Protein AF-A0A2D6EZU1-F1 (afdb_monomer_lite)

Structure (mmCIF, N/CA/C/O backbone):
data_AF-A0A2D6EZU1-F1
#
_entry.id   AF-A0A2D6EZU1-F1
#
loop_
_atom_site.group_PDB
_atom_site.id
_atom_site.type_symbol
_atom_site.label_atom_id
_atom_site.label_alt_id
_atom_site.label_comp_id
_atom_site.label_asym_id
_atom_site.label_entity_id
_atom_site.label_seq_id
_atom_site.pdbx_PDB_ins_code
_atom_site.Cartn_x
_atom_site.Cartn_y
_atom_site.Cartn_z
_atom_site.occupancy
_atom_site.B_iso_or_equiv
_atom_site.auth_seq_id
_atom_site.auth_comp_id
_atom_site.auth_asym_id
_atom_site.auth_atom_id
_atom_site.pdbx_PDB_model_num
ATOM 1 N N . MET A 1 1 ? -46.713 -3.109 42.148 1.00 44.94 1 MET A N 1
ATOM 2 C CA . MET A 1 1 ? -45.295 -3.502 41.960 1.00 44.94 1 MET A CA 1
ATOM 3 C C . MET A 1 1 ? -44.381 -2.442 42.571 1.00 44.94 1 MET A C 1
ATOM 5 O O . MET A 1 1 ? -44.371 -1.314 42.100 1.00 44.94 1 MET A O 1
ATOM 9 N N . ARG A 1 2 ? -43.663 -2.755 43.661 1.00 44.94 2 ARG A N 1
ATOM 10 C CA . ARG A 1 2 ? -42.691 -1.834 44.282 1.00 44.94 2 ARG A CA 1
ATOM 11 C C . ARG A 1 2 ? -41.378 -1.895 43.499 1.00 44.94 2 ARG A C 1
ATOM 13 O O . ARG A 1 2 ? -40.630 -2.857 43.647 1.00 44.94 2 ARG A O 1
ATOM 20 N N . LEU A 1 3 ? -41.090 -0.872 42.697 1.00 49.19 3 LEU A N 1
ATOM 21 C CA . LEU A 1 3 ? -39.769 -0.672 42.097 1.00 49.19 3 LEU A CA 1
ATOM 22 C C . LEU A 1 3 ? -38.742 -0.494 43.225 1.00 49.19 3 LEU A C 1
ATOM 24 O O . LEU A 1 3 ? -38.678 0.541 43.893 1.00 49.19 3 LEU A O 1
ATOM 28 N N . LYS A 1 4 ? -37.984 -1.560 43.494 1.00 66.50 4 LYS A N 1
ATOM 29 C CA . LYS A 1 4 ? -36.909 -1.600 44.487 1.00 66.50 4 LYS A CA 1
ATOM 30 C C . LYS A 1 4 ? -35.902 -0.520 44.095 1.00 66.50 4 LYS A C 1
ATOM 32 O O . LYS A 1 4 ? -35.287 -0.624 43.040 1.00 66.50 4 LYS A O 1
ATOM 37 N N . LYS A 1 5 ? -35.755 0.529 44.918 1.00 63.94 5 LYS A N 1
ATOM 38 C CA . LYS A 1 5 ? -34.765 1.602 44.725 1.00 63.94 5 LYS A CA 1
ATOM 39 C C . LYS A 1 5 ? -33.372 0.981 44.606 1.00 63.94 5 LYS A C 1
ATOM 41 O O . LYS A 1 5 ? -32.706 0.735 45.612 1.00 63.94 5 LYS A O 1
ATOM 46 N N . MET A 1 6 ? -32.927 0.711 43.382 1.00 58.28 6 MET A N 1
ATOM 47 C CA . MET A 1 6 ? -31.534 0.397 43.119 1.00 58.28 6 MET A CA 1
ATOM 48 C C . MET A 1 6 ? -30.715 1.612 43.544 1.00 58.28 6 MET A C 1
ATOM 50 O O . MET A 1 6 ? -30.967 2.739 43.115 1.00 58.28 6 MET A O 1
ATOM 54 N N . LYS A 1 7 ? -29.770 1.388 44.463 1.00 73.25 7 LYS A N 1
ATOM 55 C CA . LYS A 1 7 ? -28.881 2.429 44.985 1.00 73.25 7 LYS A CA 1
ATOM 56 C C . LYS A 1 7 ? -28.158 3.051 43.787 1.00 73.25 7 LYS A C 1
ATOM 58 O O . LYS A 1 7 ? -27.335 2.373 43.183 1.00 73.25 7 LYS A O 1
ATOM 63 N N . HIS A 1 8 ? -28.457 4.312 43.458 1.00 73.88 8 HIS A N 1
ATOM 64 C CA . HIS A 1 8 ? -27.917 5.039 42.294 1.00 73.88 8 HIS A CA 1
ATOM 65 C C . HIS A 1 8 ? -26.391 4.912 42.127 1.00 73.88 8 HIS A C 1
ATOM 67 O O . HIS A 1 8 ? -25.898 4.902 41.006 1.00 73.88 8 HIS A O 1
ATOM 73 N N . LYS A 1 9 ? -25.655 4.701 43.227 1.00 72.38 9 LYS A N 1
ATOM 74 C CA . LYS A 1 9 ? -24.212 4.417 43.228 1.00 72.38 9 LYS A CA 1
ATOM 75 C C . LYS A 1 9 ? -23.807 3.218 42.352 1.00 72.38 9 LYS A C 1
ATOM 77 O O . LYS A 1 9 ? -22.753 3.263 41.737 1.00 72.38 9 LYS A O 1
ATOM 82 N N . LYS A 1 10 ? -24.635 2.168 42.266 1.00 79.12 10 LYS A N 1
ATOM 83 C CA . LYS A 1 10 ? -24.350 0.985 41.432 1.00 79.12 10 LYS A CA 1
ATOM 84 C C . LYS A 1 10 ? -24.534 1.254 39.935 1.00 79.12 10 LYS A C 1
ATOM 86 O O . LYS A 1 10 ? -23.815 0.678 39.134 1.00 79.12 10 LYS A O 1
ATOM 91 N N . ILE A 1 11 ? -25.478 2.125 39.573 1.00 80.75 11 ILE A N 1
ATOM 92 C CA . ILE A 1 11 ? -25.759 2.470 38.171 1.00 80.75 11 ILE A CA 1
ATOM 93 C C . ILE A 1 11 ? -24.645 3.365 37.621 1.00 80.75 11 ILE A C 1
ATOM 95 O O . ILE A 1 11 ? -24.157 3.117 36.528 1.00 80.75 11 ILE A O 1
ATOM 99 N N . ILE A 1 12 ? -24.190 4.346 38.411 1.00 81.00 12 ILE A N 1
ATOM 100 C CA . ILE A 1 12 ? -23.086 5.235 38.021 1.00 81.00 12 ILE A CA 1
ATOM 101 C C . ILE A 1 12 ? -21.810 4.425 37.764 1.00 81.00 12 ILE A C 1
ATOM 103 O O . ILE A 1 12 ? -21.225 4.568 36.701 1.00 81.00 12 ILE A O 1
ATOM 107 N N . GLY A 1 13 ? -21.436 3.514 38.673 1.00 84.00 13 GLY A N 1
ATOM 108 C CA . GLY A 1 13 ? -20.255 2.665 38.476 1.00 84.00 13 GLY A CA 1
ATOM 109 C C . GLY A 1 13 ? -20.326 1.799 37.213 1.00 84.00 13 GLY A C 1
ATOM 110 O O . GLY A 1 13 ? -19.332 1.678 36.507 1.00 84.00 13 GLY A O 1
ATOM 111 N N . LEU A 1 14 ? -21.505 1.252 36.886 1.00 83.50 14 LEU A N 1
ATOM 112 C CA . LEU A 1 14 ? -21.702 0.460 35.668 1.00 83.50 14 LEU A CA 1
ATOM 113 C C . LEU A 1 14 ? -21.523 1.308 34.397 1.00 83.50 14 LEU A C 1
ATOM 115 O O . LEU A 1 14 ? -20.869 0.868 33.459 1.00 83.50 14 LEU A O 1
ATOM 119 N N . ILE A 1 15 ? -22.063 2.532 34.382 1.00 83.50 15 ILE A N 1
ATOM 120 C CA . ILE A 1 15 ? -21.928 3.462 33.250 1.00 83.50 15 ILE A CA 1
ATOM 121 C C . ILE A 1 15 ? -20.467 3.901 33.082 1.00 83.50 15 ILE A C 1
ATOM 123 O O . ILE A 1 15 ? -19.982 3.967 31.959 1.00 83.50 15 ILE A O 1
ATOM 127 N N . THR A 1 16 ? -19.743 4.156 34.177 1.00 81.19 16 THR A N 1
ATOM 128 C CA . THR A 1 16 ? -18.317 4.517 34.118 1.00 81.19 16 THR A CA 1
ATOM 129 C C . THR A 1 16 ? -17.458 3.367 33.590 1.00 81.19 16 THR A C 1
ATOM 131 O O . THR A 1 16 ? -16.583 3.604 32.766 1.00 81.19 16 THR A O 1
ATOM 134 N N . ILE A 1 17 ? -17.729 2.123 34.005 1.00 81.69 17 ILE A N 1
ATOM 135 C CA . ILE A 1 17 ? -17.037 0.933 33.478 1.00 81.69 17 ILE A CA 1
ATOM 136 C C . ILE A 1 17 ? -17.336 0.747 31.986 1.00 81.69 17 ILE A C 1
ATOM 138 O O . ILE A 1 17 ? -16.417 0.498 31.214 1.00 81.69 17 ILE A O 1
ATOM 142 N N . LEU A 1 18 ? -18.595 0.919 31.568 1.00 80.06 18 LEU A N 1
ATOM 143 C CA . LEU A 1 18 ? -18.991 0.811 30.162 1.00 80.06 18 LEU A CA 1
ATOM 144 C C . LEU A 1 18 ? -18.308 1.880 29.289 1.00 80.06 18 LEU A C 1
ATOM 146 O O . LEU A 1 18 ? -17.807 1.554 28.219 1.00 80.06 18 LEU A O 1
ATOM 150 N N . LEU A 1 19 ? -18.232 3.128 29.768 1.00 76.81 19 LEU A N 1
ATOM 151 C CA . LEU A 1 19 ? -17.545 4.226 29.073 1.00 76.81 19 LEU A CA 1
ATOM 152 C C . LEU A 1 19 ? -16.029 4.011 28.983 1.00 76.81 19 LEU A C 1
ATOM 154 O O . LEU A 1 19 ? -15.431 4.339 27.964 1.00 76.81 19 LEU A O 1
ATOM 158 N N . LEU A 1 20 ? -15.400 3.444 30.016 1.00 73.00 20 LEU A N 1
ATOM 159 C CA . LEU A 1 20 ? -13.974 3.102 29.971 1.00 73.00 20 LEU A CA 1
ATOM 160 C C . LEU A 1 20 ? -13.692 1.966 28.980 1.00 73.00 20 LEU A C 1
ATOM 162 O O . LEU A 1 20 ? -12.653 1.978 28.328 1.00 73.00 20 LEU A O 1
ATOM 166 N N . PHE A 1 21 ? -14.627 1.025 28.818 1.00 70.31 21 PHE A N 1
ATOM 167 C CA . PHE A 1 21 ? -14.479 -0.081 27.872 1.00 70.31 21 PHE A CA 1
ATOM 168 C C . PHE A 1 21 ? -14.524 0.386 26.408 1.00 70.31 21 PHE A C 1
ATOM 170 O O . PHE A 1 21 ? -13.818 -0.167 25.573 1.00 70.31 21 PHE A O 1
ATOM 177 N N . THR A 1 22 ? -15.291 1.436 26.091 1.00 68.88 22 THR A N 1
ATOM 178 C CA . THR A 1 22 ? -15.404 1.942 24.709 1.00 68.88 22 THR A CA 1
ATOM 179 C C . THR A 1 22 ? -14.172 2.703 24.212 1.00 68.88 22 THR A C 1
ATOM 181 O O . THR A 1 22 ? -13.988 2.812 23.007 1.00 68.88 22 THR A O 1
ATOM 184 N N . VAL A 1 23 ? -13.320 3.224 25.105 1.00 65.44 23 VAL A N 1
ATOM 185 C CA . VAL A 1 23 ? -12.135 4.014 24.705 1.00 65.44 23 VAL A CA 1
ATOM 186 C C . VAL A 1 23 ? -10.975 3.119 24.246 1.00 65.44 23 VAL A C 1
ATOM 188 O O . VAL A 1 23 ? -10.149 3.546 23.447 1.00 65.44 23 VAL A O 1
ATOM 191 N N . VAL A 1 24 ? -10.922 1.864 24.702 1.00 63.09 24 VAL A N 1
ATOM 192 C CA . VAL A 1 24 ? -9.808 0.946 24.396 1.00 63.09 24 VAL A CA 1
ATOM 193 C C . VAL A 1 24 ? -9.874 0.406 22.961 1.00 63.09 24 VAL A C 1
ATOM 195 O O . VAL A 1 24 ? -8.848 0.062 22.389 1.00 63.09 24 VAL A O 1
ATOM 198 N N . SER A 1 25 ? -11.051 0.382 22.335 1.00 58.84 25 SER A N 1
ATOM 199 C CA . SER A 1 25 ? -11.241 -0.213 21.002 1.00 58.84 25 SER A CA 1
ATOM 200 C C . SER A 1 25 ? -10.925 0.719 19.822 1.00 58.84 25 SER A C 1
ATOM 202 O O . SER A 1 25 ? -11.162 0.332 18.684 1.00 58.84 25 SER A O 1
ATOM 204 N N . ALA A 1 26 ? -10.426 1.937 20.060 1.00 59.81 26 ALA A N 1
ATOM 205 C CA . ALA A 1 26 ? -10.291 2.965 19.020 1.00 59.81 26 ALA A CA 1
ATOM 206 C C . ALA A 1 26 ? -8.875 3.129 18.427 1.00 59.81 26 ALA A C 1
ATOM 208 O O . ALA A 1 26 ? -8.679 4.031 17.620 1.00 59.81 26 ALA A O 1
ATOM 209 N N . PHE A 1 27 ? -7.890 2.308 18.814 1.00 61.44 27 PHE A N 1
ATOM 210 C CA . PHE A 1 27 ? -6.470 2.633 18.584 1.00 61.44 27 PHE A CA 1
ATOM 211 C C . PHE A 1 27 ? -5.641 1.641 17.758 1.00 61.44 27 PHE A C 1
ATOM 213 O O . PHE A 1 27 ? -4.434 1.832 17.674 1.00 61.44 27 PHE A O 1
ATOM 220 N N . ASP A 1 28 ? -6.239 0.636 17.116 1.00 76.00 28 ASP A N 1
ATOM 221 C CA . ASP A 1 28 ? -5.461 -0.346 16.335 1.00 76.00 28 ASP A CA 1
ATOM 222 C C . ASP A 1 28 ? -5.963 -0.491 14.893 1.00 76.00 28 ASP A C 1
ATOM 224 O O . ASP A 1 28 ? -6.267 -1.581 14.412 1.00 76.00 28 ASP A O 1
ATOM 228 N N . GLN A 1 29 ? -6.124 0.641 14.204 1.00 88.19 29 GLN A N 1
ATOM 229 C CA . GLN A 1 29 ? -6.310 0.627 12.755 1.00 88.19 29 GLN A CA 1
ATOM 230 C C . GLN A 1 29 ? -4.939 0.562 12.078 1.00 88.19 29 GLN A C 1
ATOM 232 O O . GLN A 1 29 ? -4.015 1.290 12.445 1.00 88.19 29 GLN A O 1
ATOM 237 N N . LYS A 1 30 ? -4.815 -0.342 11.106 1.00 90.62 30 LYS A N 1
ATOM 238 C CA . LYS A 1 30 ? -3.616 -0.527 10.287 1.00 90.62 30 LYS A CA 1
ATOM 239 C C . LYS A 1 30 ? -3.850 0.066 8.905 1.00 90.62 30 LYS A C 1
ATOM 241 O O . LYS A 1 30 ? -4.970 0.054 8.395 1.00 90.62 30 LYS A O 1
ATOM 246 N N . VAL A 1 31 ? -2.777 0.540 8.291 1.00 94.81 31 VAL A N 1
ATOM 247 C CA . VAL A 1 31 ? -2.737 0.991 6.898 1.00 94.81 31 VAL A CA 1
ATOM 248 C C . VAL A 1 31 ? -1.497 0.435 6.221 1.00 94.81 31 VAL A C 1
ATOM 250 O O . VAL A 1 31 ? -0.493 0.153 6.879 1.00 94.81 31 VAL A O 1
ATOM 253 N N . PHE A 1 32 ? -1.559 0.304 4.902 1.00 94.19 32 PHE A N 1
ATOM 254 C CA . PHE A 1 32 ? -0.369 0.104 4.093 1.00 94.19 32 PHE A CA 1
ATOM 255 C C . PHE A 1 32 ? 0.253 1.460 3.752 1.00 94.19 32 PHE A C 1
ATOM 257 O O . PHE A 1 32 ? -0.437 2.353 3.265 1.00 94.19 32 PHE A O 1
ATOM 264 N N . GLN A 1 33 ? 1.554 1.602 3.980 1.00 94.94 33 GLN A N 1
ATOM 265 C CA . GLN A 1 33 ? 2.371 2.698 3.471 1.00 94.94 33 GLN A CA 1
ATOM 266 C C . GLN A 1 33 ? 3.194 2.156 2.301 1.00 94.94 33 GLN A C 1
ATOM 268 O O . GLN A 1 33 ? 4.123 1.374 2.502 1.00 94.94 33 GLN A O 1
ATOM 273 N N . LEU A 1 34 ? 2.801 2.531 1.083 1.00 95.38 34 LEU A N 1
ATOM 274 C CA . LEU A 1 34 ? 3.420 2.096 -0.166 1.00 95.38 34 LEU A CA 1
ATOM 275 C C . LEU A 1 34 ? 4.294 3.218 -0.736 1.00 95.38 34 LEU A C 1
ATOM 277 O O . LEU A 1 34 ? 3.788 4.291 -1.072 1.00 95.38 34 LEU A O 1
ATOM 281 N N . SER A 1 35 ? 5.586 2.939 -0.877 1.00 95.31 35 SER A N 1
ATOM 282 C CA . SER A 1 35 ? 6.584 3.840 -1.450 1.00 95.31 35 SER A CA 1
ATOM 283 C C . SER A 1 35 ? 6.881 3.433 -2.888 1.00 95.31 35 SER A C 1
ATOM 285 O O . SER A 1 35 ? 7.360 2.333 -3.150 1.00 95.31 35 SER A O 1
ATOM 287 N N . LEU A 1 36 ? 6.603 4.330 -3.828 1.00 96.81 36 LEU A N 1
ATOM 288 C CA . LEU A 1 36 ? 6.812 4.124 -5.256 1.00 96.81 36 LEU A CA 1
ATOM 289 C C . LEU A 1 36 ? 7.798 5.147 -5.804 1.00 96.81 36 LEU A C 1
ATOM 291 O O . LEU A 1 36 ? 7.801 6.307 -5.387 1.00 96.81 36 LEU A O 1
ATOM 295 N N . VAL A 1 37 ? 8.562 4.751 -6.815 1.00 95.69 37 VAL A N 1
ATOM 296 C CA . VAL A 1 37 ? 9.345 5.677 -7.633 1.00 95.69 37 VAL A CA 1
ATOM 297 C C . VAL A 1 37 ? 8.944 5.505 -9.087 1.00 95.69 37 VAL A C 1
ATOM 299 O O . VAL A 1 37 ? 8.919 4.402 -9.622 1.00 95.69 37 VAL A O 1
ATOM 302 N N . TYR A 1 38 ? 8.613 6.619 -9.730 1.00 94.44 38 TYR A N 1
ATOM 303 C CA . TYR A 1 38 ? 8.482 6.687 -11.176 1.00 94.44 38 TYR A CA 1
ATOM 304 C C . TYR A 1 38 ? 9.794 7.195 -11.764 1.00 94.44 38 TYR A C 1
ATOM 306 O O . TYR A 1 38 ? 10.231 8.281 -11.396 1.00 94.44 38 TYR A O 1
ATOM 314 N N . ASP A 1 39 ? 10.396 6.462 -12.698 1.00 93.06 39 ASP A N 1
ATOM 315 C CA . ASP A 1 39 ? 11.549 6.910 -13.480 1.00 93.06 39 ASP A CA 1
ATOM 316 C C . ASP A 1 39 ? 11.327 6.622 -14.969 1.00 93.06 39 ASP A C 1
ATOM 318 O O . ASP A 1 39 ? 11.355 5.477 -15.419 1.00 93.06 39 ASP A O 1
ATOM 322 N N . LYS A 1 40 ? 11.080 7.683 -15.749 1.00 89.38 40 LYS A N 1
ATOM 323 C CA . LYS A 1 40 ? 10.990 7.642 -17.225 1.00 89.38 40 LYS A CA 1
ATOM 324 C C . LYS A 1 40 ? 10.051 6.555 -17.776 1.00 89.38 40 LYS A C 1
ATOM 326 O O . LYS A 1 40 ? 10.356 5.913 -18.779 1.00 89.38 40 LYS A O 1
ATOM 331 N N . GLY A 1 41 ? 8.898 6.369 -17.140 1.00 89.06 41 GLY A N 1
ATOM 332 C CA . GLY A 1 41 ? 7.874 5.409 -17.573 1.00 89.06 41 GLY A CA 1
ATOM 333 C C . GLY A 1 41 ? 7.912 4.073 -16.834 1.00 89.06 41 GLY A C 1
ATOM 334 O O . GLY A 1 41 ? 7.023 3.254 -17.036 1.00 89.06 41 GLY A O 1
ATOM 335 N N . ILE A 1 42 ? 8.908 3.851 -15.977 1.00 93.44 42 ILE A N 1
ATOM 336 C CA . ILE A 1 42 ? 9.009 2.659 -15.137 1.00 93.44 42 ILE A CA 1
ATOM 337 C C . ILE A 1 42 ? 8.557 3.030 -13.729 1.00 93.44 42 ILE A C 1
ATOM 339 O O . ILE A 1 42 ? 8.990 4.049 -13.196 1.0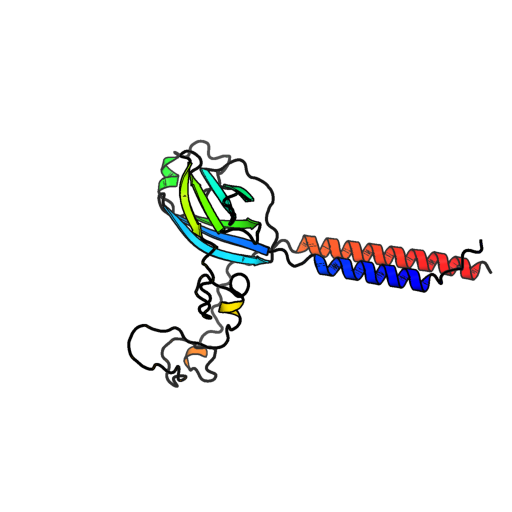0 93.44 42 ILE A O 1
ATOM 343 N N . ILE A 1 43 ? 7.693 2.208 -13.134 1.00 95.81 43 ILE A N 1
ATOM 344 C CA . ILE A 1 43 ? 7.294 2.335 -11.730 1.00 95.81 43 ILE A CA 1
ATOM 345 C C . ILE A 1 43 ? 7.939 1.199 -10.947 1.00 95.81 43 ILE A C 1
ATOM 347 O O . ILE A 1 43 ? 7.728 0.030 -11.272 1.00 95.81 43 ILE A O 1
ATOM 351 N N . THR A 1 44 ? 8.693 1.540 -9.909 1.00 96.19 44 THR A N 1
ATOM 352 C CA . THR A 1 44 ? 9.276 0.588 -8.961 1.00 96.19 44 THR A CA 1
ATOM 353 C C . THR A 1 44 ? 8.592 0.692 -7.604 1.00 96.19 44 THR A C 1
ATOM 355 O O . THR A 1 44 ? 8.162 1.769 -7.184 1.00 96.19 44 THR A O 1
ATOM 358 N N . ASN A 1 45 ? 8.469 -0.453 -6.930 1.00 95.81 45 ASN A N 1
ATOM 359 C CA . ASN A 1 45 ? 8.152 -0.512 -5.509 1.00 95.81 45 ASN A CA 1
ATOM 360 C C . ASN A 1 45 ? 9.455 -0.360 -4.723 1.00 95.81 45 ASN A C 1
ATOM 362 O O . ASN A 1 45 ? 10.334 -1.205 -4.857 1.00 95.81 45 ASN A O 1
ATOM 366 N N . GLU A 1 46 ? 9.559 0.680 -3.904 1.00 93.94 46 GLU A N 1
ATOM 367 C CA . GLU A 1 46 ? 10.695 0.879 -2.997 1.00 93.94 46 GLU A CA 1
ATOM 368 C C . GLU A 1 46 ? 10.423 0.312 -1.600 1.00 93.94 46 GLU A C 1
ATOM 370 O O . GLU A 1 46 ? 11.342 0.141 -0.806 1.00 93.94 46 GLU A O 1
ATOM 375 N N . GLY A 1 47 ? 9.160 0.037 -1.269 1.00 89.38 47 GLY A N 1
ATOM 376 C CA . GLY A 1 47 ? 8.809 -0.543 0.016 1.00 89.38 47 GLY A CA 1
ATOM 377 C C . GLY A 1 47 ? 7.313 -0.541 0.281 1.00 89.38 47 GLY A C 1
ATOM 378 O O . GLY A 1 47 ? 6.584 0.373 -0.106 1.00 89.38 47 GLY A O 1
ATOM 379 N N . LEU A 1 48 ? 6.870 -1.563 1.004 1.00 91.88 48 LEU A N 1
ATOM 380 C CA . LEU A 1 48 ? 5.506 -1.689 1.487 1.00 91.88 48 LEU A CA 1
ATOM 381 C C . LEU A 1 48 ? 5.536 -2.020 2.976 1.00 91.88 48 LEU A C 1
ATOM 383 O O . LEU A 1 48 ? 5.939 -3.109 3.376 1.00 91.88 48 LEU A O 1
ATOM 387 N N . LEU A 1 49 ? 5.082 -1.082 3.798 1.00 89.06 49 LEU A N 1
ATOM 388 C CA . LEU A 1 49 ? 5.037 -1.243 5.246 1.00 89.06 49 LEU A CA 1
ATOM 389 C C . LEU A 1 49 ? 3.591 -1.314 5.723 1.00 89.06 49 LEU A C 1
ATOM 391 O O . LEU A 1 49 ? 2.709 -0.670 5.162 1.00 89.06 49 LEU A O 1
ATOM 395 N N . THR A 1 50 ? 3.347 -2.068 6.793 1.00 90.06 50 THR A N 1
ATOM 396 C CA . THR A 1 50 ? 2.086 -1.976 7.538 1.00 90.06 50 THR A CA 1
ATOM 397 C C . THR A 1 50 ? 2.340 -1.141 8.779 1.00 90.06 50 THR A C 1
ATOM 399 O O . THR A 1 50 ? 3.182 -1.503 9.596 1.00 90.06 50 THR A O 1
ATOM 402 N N . VAL A 1 51 ? 1.634 -0.024 8.926 1.00 90.12 51 VAL A N 1
ATOM 403 C CA . VAL A 1 51 ? 1.826 0.907 10.045 1.00 90.12 51 VAL A CA 1
ATOM 404 C C . VAL A 1 51 ? 0.492 1.225 10.723 1.00 90.12 51 VAL A C 1
ATOM 406 O O . VAL A 1 51 ? -0.558 1.124 10.083 1.00 90.12 51 VAL A O 1
ATOM 409 N N . PRO A 1 52 ? 0.487 1.608 12.013 1.00 90.00 52 PRO A N 1
ATOM 410 C CA . PRO A 1 52 ? -0.710 2.138 12.654 1.00 90.00 52 PRO A CA 1
ATOM 411 C C . PRO A 1 52 ? -1.148 3.440 11.975 1.00 90.00 52 PRO A C 1
ATOM 413 O O . PRO A 1 52 ? 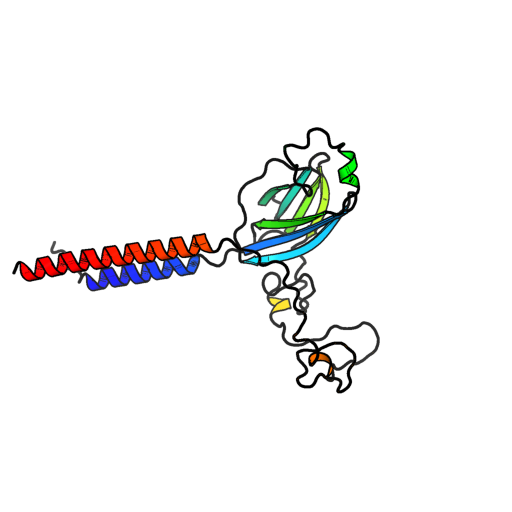-0.342 4.356 11.801 1.00 90.00 52 PRO A O 1
ATOM 416 N N . GLY A 1 53 ? -2.420 3.548 11.604 1.00 90.50 53 GLY A N 1
ATOM 417 C CA . GLY A 1 53 ? -2.936 4.733 10.930 1.00 90.50 53 GLY A CA 1
ATOM 418 C C . GLY A 1 53 ? -4.375 4.589 10.454 1.00 90.50 53 GLY A C 1
ATOM 419 O O . GLY A 1 53 ? -5.014 3.557 10.634 1.00 90.50 53 GLY A O 1
ATOM 420 N N . VAL A 1 54 ? -4.875 5.653 9.829 1.00 90.06 54 VAL A N 1
ATOM 421 C CA . VAL A 1 54 ? -6.200 5.700 9.201 1.00 90.06 54 VAL A CA 1
ATOM 422 C C . VAL A 1 54 ? -6.005 6.132 7.754 1.00 90.06 54 VAL A C 1
ATOM 424 O O . VAL A 1 54 ? -5.382 7.166 7.505 1.00 90.06 54 VAL A O 1
ATOM 427 N N . ALA A 1 55 ? -6.491 5.332 6.807 1.00 90.31 55 ALA A N 1
ATOM 428 C CA . ALA A 1 55 ? -6.427 5.673 5.392 1.00 90.31 55 ALA A CA 1
ATOM 429 C C . ALA A 1 55 ? -7.518 6.692 5.039 1.00 90.31 55 ALA A C 1
ATOM 431 O O . ALA A 1 55 ? -8.548 6.776 5.710 1.00 90.31 55 ALA A O 1
ATOM 432 N N . ASP A 1 56 ? -7.295 7.479 3.985 1.00 84.75 56 ASP A N 1
ATOM 433 C CA . ASP A 1 56 ? -8.373 8.290 3.421 1.00 84.75 56 ASP A CA 1
ATOM 434 C C . ASP A 1 56 ? -9.278 7.380 2.578 1.00 84.75 56 ASP A C 1
ATOM 436 O O . ASP A 1 56 ? -8.859 6.837 1.555 1.00 84.75 56 ASP A O 1
ATOM 440 N N . ASP A 1 57 ? -10.531 7.225 3.004 1.00 77.94 57 ASP A N 1
ATOM 441 C CA . ASP A 1 57 ? -11.541 6.440 2.285 1.00 77.94 57 ASP A CA 1
ATOM 442 C C . ASP A 1 57 ? -12.072 7.168 1.036 1.00 77.94 57 ASP A C 1
ATOM 444 O O . ASP A 1 57 ? -12.946 6.663 0.324 1.00 77.94 57 ASP A O 1
ATOM 448 N N . LYS A 1 58 ? -11.595 8.387 0.752 1.00 81.50 58 LYS A N 1
ATOM 449 C CA . LYS A 1 58 ? -11.995 9.114 -0.451 1.00 81.50 58 LYS A CA 1
ATOM 450 C C . LYS A 1 58 ? -11.449 8.435 -1.696 1.00 81.50 58 LYS A C 1
ATOM 452 O O . LYS A 1 58 ? -10.263 8.506 -2.014 1.00 81.50 58 LYS A O 1
ATOM 457 N N . VAL A 1 59 ? -12.377 7.880 -2.465 1.00 78.81 59 VAL A N 1
ATOM 458 C CA . VAL A 1 59 ? -12.130 7.462 -3.841 1.00 78.81 59 VAL A CA 1
ATOM 459 C C . VAL A 1 59 ? -11.808 8.703 -4.669 1.00 78.81 59 VAL A C 1
ATOM 461 O O . VAL A 1 59 ? -12.648 9.589 -4.859 1.00 78.81 59 VAL A O 1
ATOM 464 N N . ASN A 1 60 ? -10.575 8.779 -5.153 1.00 82.06 60 ASN A N 1
ATOM 465 C CA . ASN A 1 60 ? -10.183 9.750 -6.150 1.00 82.06 60 ASN A CA 1
ATOM 466 C C . ASN A 1 60 ? -10.536 9.192 -7.534 1.00 82.06 60 ASN A C 1
ATOM 468 O O . ASN A 1 60 ? -10.081 8.125 -7.936 1.00 82.06 60 ASN A O 1
ATOM 472 N N . ASN A 1 61 ? -11.356 9.936 -8.273 1.00 79.62 61 ASN A N 1
ATOM 473 C CA . ASN A 1 61 ? -11.816 9.543 -9.605 1.00 79.62 61 ASN A CA 1
ATOM 474 C C . ASN A 1 61 ? -10.890 10.031 -10.730 1.00 79.62 61 ASN A C 1
ATOM 476 O O . ASN A 1 61 ? -11.183 9.796 -11.904 1.00 79.62 61 ASN A O 1
ATOM 480 N N . PHE A 1 62 ? -9.789 10.705 -10.391 1.00 85.38 62 PHE A N 1
ATOM 481 C CA . PHE A 1 62 ? -8.852 11.286 -11.346 1.00 85.38 62 PHE A CA 1
ATOM 482 C C . PHE A 1 62 ? -7.426 10.789 -11.096 1.00 85.38 62 PHE A C 1
ATOM 484 O O . PHE A 1 62 ? -6.956 10.763 -9.962 1.00 85.38 62 PHE A O 1
ATOM 491 N N . GLY A 1 63 ? -6.731 10.432 -12.170 1.00 89.56 63 GLY A N 1
ATOM 492 C CA . GLY A 1 63 ? -5.339 9.997 -12.142 1.00 89.56 63 GLY A CA 1
ATOM 493 C C . GLY A 1 63 ? -4.974 9.278 -13.436 1.00 89.56 63 GLY A C 1
ATOM 494 O O . GLY A 1 63 ? -5.852 8.776 -14.138 1.00 89.56 63 GLY A O 1
ATOM 495 N N . MET A 1 64 ? -3.691 9.266 -13.773 1.00 93.75 64 MET A N 1
ATOM 496 C CA . MET A 1 64 ? -3.118 8.492 -14.875 1.00 93.75 64 MET A CA 1
ATOM 497 C C . MET A 1 64 ? -2.890 7.034 -14.478 1.00 93.75 64 MET A C 1
ATOM 499 O O . MET A 1 64 ? -2.772 6.182 -15.357 1.00 93.75 64 MET A O 1
ATOM 503 N N . TYR A 1 65 ? -2.864 6.748 -13.175 1.00 95.94 65 TYR A N 1
ATOM 504 C CA . TYR A 1 65 ? -2.689 5.410 -12.635 1.00 95.94 65 TYR A CA 1
ATOM 505 C C . TYR A 1 65 ? -3.849 5.024 -11.731 1.00 95.94 65 TYR A C 1
ATOM 507 O O . TYR A 1 65 ? -4.459 5.870 -11.070 1.00 95.94 65 TYR A O 1
ATOM 515 N N . ARG A 1 66 ? -4.122 3.724 -11.690 1.00 97.31 66 ARG A N 1
ATOM 516 C CA . ARG A 1 66 ? -5.113 3.102 -10.819 1.00 97.31 66 ARG A CA 1
ATOM 517 C C . ARG A 1 66 ? -4.440 2.026 -9.987 1.00 97.31 66 ARG A C 1
ATOM 519 O O . ARG A 1 66 ? -3.720 1.197 -10.534 1.00 97.31 66 ARG A O 1
ATOM 526 N N . ILE A 1 67 ? -4.673 2.051 -8.682 1.00 97.62 67 ILE A N 1
ATOM 527 C CA . ILE A 1 67 ? -4.254 1.003 -7.756 1.00 97.62 67 ILE A CA 1
ATOM 528 C C . ILE A 1 67 ? -5.452 0.112 -7.441 1.00 97.62 67 ILE A C 1
ATOM 530 O O . ILE A 1 67 ? -6.538 0.617 -7.163 1.00 97.62 67 ILE A O 1
ATOM 534 N N . GLU A 1 68 ? -5.251 -1.200 -7.486 1.00 97.75 68 GLU A N 1
ATOM 535 C CA . GLU A 1 68 ? -6.252 -2.209 -7.150 1.00 97.75 68 GLU A CA 1
ATOM 536 C C . GLU A 1 68 ? -5.694 -3.181 -6.120 1.00 97.75 68 GLU A C 1
ATOM 538 O O . GLU A 1 68 ? -4.560 -3.651 -6.229 1.00 97.75 68 GLU A O 1
ATOM 543 N N . PHE A 1 69 ? -6.515 -3.510 -5.129 1.00 96.62 69 PHE A N 1
ATOM 544 C CA . PHE A 1 69 ? -6.206 -4.538 -4.146 1.00 96.62 69 PHE A CA 1
ATOM 545 C C . PHE A 1 69 ? -6.951 -5.807 -4.513 1.00 96.62 69 PHE A C 1
ATOM 547 O O . PHE A 1 69 ? -8.183 -5.840 -4.474 1.00 96.62 69 PHE A O 1
ATOM 554 N N . ILE A 1 70 ? -6.199 -6.843 -4.863 1.00 97.06 70 ILE A N 1
ATOM 555 C CA . ILE A 1 70 ? -6.738 -8.135 -5.268 1.00 97.06 70 ILE A CA 1
ATOM 556 C C . ILE A 1 70 ? -6.708 -9.059 -4.060 1.00 97.06 70 ILE A C 1
ATOM 558 O O . ILE A 1 70 ? -5.633 -9.331 -3.524 1.00 97.06 70 ILE A O 1
ATOM 562 N N . SER A 1 71 ? -7.863 -9.549 -3.621 1.00 94.19 71 SER A N 1
ATOM 563 C CA . SER A 1 71 ? -7.940 -10.528 -2.537 1.00 94.19 71 SER A CA 1
ATOM 564 C C . SER A 1 71 ? -7.518 -11.928 -2.972 1.00 94.19 71 SER A C 1
ATOM 566 O O . SER A 1 71 ? -7.373 -12.229 -4.155 1.00 94.19 71 SER A O 1
ATOM 568 N N . ILE A 1 72 ? -7.335 -12.813 -1.992 1.00 88.94 72 ILE A N 1
ATOM 569 C CA . ILE A 1 72 ? -6.970 -14.226 -2.190 1.00 88.94 72 ILE A CA 1
ATOM 570 C C . ILE A 1 72 ? -7.974 -14.968 -3.089 1.00 88.94 72 ILE A C 1
ATOM 572 O O . ILE A 1 72 ? -7.588 -15.868 -3.831 1.00 88.94 72 ILE A O 1
ATOM 576 N N . ASP A 1 73 ? -9.251 -14.577 -3.071 1.00 91.50 73 ASP A N 1
ATOM 577 C CA . ASP A 1 73 ? -10.293 -15.129 -3.950 1.00 91.50 73 ASP A CA 1
ATOM 578 C C . ASP A 1 73 ? -10.337 -14.489 -5.354 1.00 91.50 73 ASP A C 1
ATOM 580 O O . ASP A 1 73 ? -11.175 -14.858 -6.178 1.00 91.50 73 ASP A O 1
ATOM 584 N N . GLY A 1 74 ? -9.439 -13.541 -5.638 1.00 94.38 74 GLY A N 1
ATOM 585 C CA . GLY A 1 74 ? -9.353 -12.818 -6.904 1.00 94.38 74 GLY A CA 1
ATOM 586 C C . GLY A 1 74 ? -10.326 -11.644 -7.042 1.00 94.38 74 GLY A C 1
ATOM 587 O O . GLY A 1 74 ? -10.401 -11.063 -8.125 1.00 94.38 74 GLY A O 1
ATOM 588 N N . THR A 1 75 ? -11.082 -11.285 -5.999 1.00 96.69 75 THR A N 1
ATOM 589 C CA . THR A 1 75 ? -11.976 -10.116 -6.040 1.00 96.69 75 THR A CA 1
ATOM 590 C C . THR A 1 75 ? -11.221 -8.805 -5.789 1.00 96.69 75 THR A C 1
ATOM 592 O O . THR A 1 75 ? -10.172 -8.774 -5.151 1.00 96.69 75 THR A O 1
ATOM 595 N N . VAL A 1 76 ? -11.729 -7.692 -6.328 1.00 97.12 76 VAL A N 1
ATOM 596 C CA . VAL A 1 76 ? -11.158 -6.359 -6.074 1.00 97.12 76 VAL A CA 1
ATOM 597 C C . VAL A 1 76 ? -11.769 -5.809 -4.786 1.00 97.12 76 VAL A C 1
ATOM 599 O O . VAL A 1 76 ? -12.981 -5.601 -4.712 1.00 97.12 76 VAL A O 1
ATOM 602 N N . ARG A 1 77 ? -10.942 -5.586 -3.760 1.00 95.44 77 ARG A N 1
ATOM 603 C CA . ARG A 1 77 ? -11.366 -5.058 -2.447 1.00 95.44 77 ARG A CA 1
ATOM 604 C C . ARG A 1 77 ? -11.338 -3.542 -2.368 1.00 95.44 77 ARG A C 1
ATOM 606 O O . ARG A 1 77 ? -12.150 -2.945 -1.666 1.00 95.44 77 ARG A O 1
ATOM 613 N N . TYR A 1 78 ? -10.397 -2.942 -3.078 1.00 95.75 78 TYR A N 1
ATOM 614 C CA . TYR A 1 78 ? -10.163 -1.511 -3.080 1.00 95.75 78 TYR A CA 1
ATOM 615 C C . TYR A 1 78 ? -9.655 -1.079 -4.445 1.00 95.75 78 TYR A C 1
ATOM 617 O O . TYR A 1 78 ? -8.884 -1.798 -5.082 1.00 95.75 78 TYR A O 1
ATOM 625 N N . GLU A 1 79 ? -10.088 0.104 -4.861 1.00 96.25 79 GLU A N 1
ATOM 626 C CA . GLU A 1 79 ? -9.670 0.755 -6.091 1.00 96.25 79 GLU A CA 1
ATOM 627 C C . GLU A 1 79 ? -9.519 2.254 -5.824 1.00 96.25 79 GLU A C 1
ATOM 629 O O . GLU A 1 79 ? -10.399 2.877 -5.222 1.00 96.25 79 GLU A O 1
ATOM 634 N N . ASN A 1 80 ? -8.412 2.843 -6.274 1.00 96.00 80 ASN A N 1
ATOM 635 C CA . ASN A 1 80 ? -8.225 4.290 -6.229 1.00 96.00 80 ASN A CA 1
ATOM 636 C C . ASN A 1 80 ? -7.359 4.783 -7.391 1.00 96.00 80 ASN A C 1
ATOM 638 O O . ASN A 1 80 ? -6.557 4.026 -7.936 1.00 96.00 80 ASN A O 1
ATOM 642 N N . LYS A 1 81 ? -7.496 6.056 -7.771 1.00 95.81 81 LYS A N 1
ATOM 643 C CA . LYS A 1 81 ? -6.677 6.676 -8.822 1.00 95.81 81 LYS A CA 1
ATOM 644 C C . LYS A 1 81 ? -5.704 7.693 -8.247 1.00 95.81 81 LYS A C 1
ATOM 646 O O . LYS A 1 81 ? -6.013 8.413 -7.296 1.00 95.81 81 LYS A O 1
ATOM 651 N N . PHE A 1 82 ? -4.518 7.762 -8.838 1.00 94.38 82 PHE A N 1
ATOM 652 C CA . PHE A 1 82 ? -3.455 8.656 -8.394 1.00 94.38 82 PHE A CA 1
ATOM 653 C C . PHE A 1 82 ? -2.577 9.136 -9.558 1.00 94.38 82 PHE A C 1
ATOM 655 O O . PHE A 1 82 ? -2.634 8.616 -10.674 1.00 94.38 82 PHE A O 1
ATOM 662 N N . ASP A 1 83 ? -1.766 10.153 -9.272 1.00 92.44 83 ASP A N 1
ATOM 663 C CA . ASP A 1 83 ? -0.765 10.730 -10.167 1.00 92.44 83 ASP A CA 1
ATOM 664 C C . ASP A 1 83 ? 0.545 10.923 -9.387 1.00 92.44 83 ASP A C 1
ATOM 666 O O . ASP A 1 83 ? 0.520 11.388 -8.247 1.00 92.44 83 ASP A O 1
ATOM 670 N N . PHE A 1 84 ? 1.692 10.627 -10.006 1.00 88.94 84 PHE A N 1
ATOM 671 C CA . PHE A 1 84 ? 3.013 10.959 -9.440 1.00 88.94 84 PHE A CA 1
ATOM 672 C C . PHE A 1 84 ? 3.267 12.470 -9.420 1.00 88.94 84 PHE A C 1
ATOM 674 O O . PHE A 1 84 ? 3.928 13.000 -8.529 1.00 88.94 84 PHE A O 1
ATOM 681 N N . PHE A 1 85 ? 2.718 13.179 -10.403 1.00 84.12 85 PHE A N 1
ATOM 682 C CA . PHE A 1 85 ? 2.907 14.611 -10.566 1.00 84.12 85 PHE A CA 1
ATOM 683 C C . PHE A 1 85 ? 1.630 15.326 -10.141 1.00 84.12 85 PHE A C 1
ATOM 685 O O . PHE A 1 85 ? 0.577 15.167 -10.760 1.00 84.12 85 PHE A O 1
ATOM 692 N N . LYS A 1 86 ? 1.707 16.138 -9.081 1.00 72.94 86 LYS A N 1
ATOM 693 C CA . LYS A 1 86 ? 0.595 17.024 -8.725 1.00 72.94 86 LYS A CA 1
ATOM 694 C C . LYS A 1 86 ? 0.346 17.969 -9.894 1.00 72.94 86 LYS A C 1
ATOM 696 O O . LYS A 1 86 ? 1.180 18.824 -10.180 1.00 72.94 86 LYS A O 1
ATOM 701 N N . ARG A 1 87 ? -0.819 17.849 -10.534 1.00 63.03 87 ARG A N 1
ATOM 702 C CA . ARG A 1 87 ? -1.276 18.837 -11.514 1.00 63.03 87 ARG A CA 1
ATOM 703 C C . ARG A 1 87 ? -1.401 20.173 -10.794 1.00 63.03 87 ARG A C 1
ATOM 705 O O . ARG A 1 87 ? -2.279 20.335 -9.947 1.00 63.03 87 ARG A O 1
ATOM 712 N N . VAL A 1 88 ? -0.508 21.113 -11.086 1.00 56.97 88 VAL A N 1
ATOM 713 C CA . VAL A 1 88 ? -0.646 22.483 -10.594 1.00 56.97 88 VAL A CA 1
ATOM 714 C C . VAL A 1 88 ? -1.786 23.110 -11.401 1.00 56.97 88 VAL A C 1
ATOM 716 O O . VAL A 1 88 ? -1.646 23.255 -12.613 1.00 56.97 88 VAL A O 1
ATOM 719 N N . PRO A 1 89 ? -2.926 23.472 -10.784 1.00 56.03 89 PRO A N 1
ATOM 720 C CA . PRO A 1 89 ? -4.149 23.818 -11.516 1.00 56.03 89 PRO A CA 1
ATOM 721 C C . PRO A 1 89 ? -4.086 25.128 -12.327 1.00 56.03 89 PRO A C 1
ATOM 723 O O . PRO A 1 89 ? -5.103 25.540 -12.872 1.00 56.03 89 PRO A O 1
ATOM 726 N N . PHE A 1 90 ? -2.927 25.791 -12.422 1.00 53.91 90 PHE A N 1
ATOM 727 C CA . PHE A 1 90 ? -2.788 27.125 -13.020 1.00 53.91 90 PHE A CA 1
ATOM 728 C C . PHE A 1 90 ? -1.593 27.304 -13.973 1.00 53.91 90 PHE A C 1
ATOM 730 O O . PHE A 1 90 ? -1.323 28.429 -14.386 1.00 53.91 90 PHE A O 1
ATOM 737 N N . ALA A 1 91 ? -0.879 26.242 -14.357 1.00 52.25 91 ALA A N 1
ATOM 738 C CA . ALA A 1 91 ? 0.138 26.350 -15.406 1.00 52.25 91 ALA A CA 1
ATOM 739 C C . ALA A 1 91 ? -0.516 26.090 -16.772 1.00 52.25 91 ALA A C 1
ATOM 741 O O . ALA A 1 91 ? -0.600 24.960 -17.236 1.00 52.25 91 ALA A O 1
ATOM 742 N N . GLU A 1 92 ? -1.039 27.147 -17.393 1.00 58.16 92 GLU A N 1
ATOM 743 C CA . GLU A 1 92 ? -1.862 27.069 -18.609 1.00 58.16 92 GLU A CA 1
ATOM 744 C C . GLU A 1 92 ? -1.105 26.566 -19.861 1.00 58.16 92 GLU A C 1
ATOM 746 O O . GLU A 1 92 ? -1.741 26.291 -20.868 1.00 58.16 92 GLU A O 1
ATOM 751 N N . TYR A 1 93 ? 0.222 26.383 -19.830 1.00 53.41 93 TYR A N 1
ATOM 752 C CA . TYR A 1 93 ? 1.003 25.963 -21.005 1.00 53.41 93 TYR A CA 1
ATOM 753 C C . TYR A 1 93 ? 2.314 25.239 -20.645 1.00 53.41 93 TYR A C 1
ATOM 755 O O . TYR A 1 93 ? 3.391 25.674 -21.047 1.00 53.41 93 TYR A O 1
ATOM 763 N N . GLU A 1 94 ? 2.263 24.129 -19.906 1.00 54.66 94 GLU A N 1
ATOM 764 C CA . GLU A 1 94 ? 3.412 23.211 -19.859 1.00 54.66 94 GLU A CA 1
ATOM 765 C C . GLU A 1 94 ? 3.165 22.011 -20.774 1.00 54.66 94 GLU A C 1
ATOM 767 O O . GLU A 1 94 ? 2.264 21.206 -20.554 1.00 54.66 94 GLU A O 1
ATOM 772 N N . ASP A 1 95 ? 3.967 21.935 -21.840 1.00 60.09 95 ASP A N 1
ATOM 773 C CA . ASP A 1 95 ? 3.996 20.843 -22.814 1.00 60.09 95 ASP A CA 1
ATOM 774 C C . ASP A 1 95 ? 4.143 19.505 -22.062 1.00 60.09 95 ASP A C 1
ATOM 776 O O . ASP A 1 95 ? 5.110 19.312 -21.313 1.00 60.09 95 ASP A O 1
ATOM 780 N N . GLU A 1 96 ? 3.188 18.584 -22.257 1.00 56.81 96 GLU A N 1
ATOM 781 C CA . GLU A 1 96 ? 3.082 17.281 -21.568 1.00 56.81 96 GLU A CA 1
ATOM 782 C C . GLU A 1 96 ? 4.387 16.460 -21.640 1.00 56.81 96 GLU A C 1
ATOM 784 O O . GLU A 1 96 ? 4.645 15.586 -20.814 1.00 56.81 96 GLU A O 1
ATOM 789 N N . ARG A 1 97 ? 5.266 16.781 -22.597 1.00 55.75 97 ARG A N 1
ATOM 790 C CA . ARG A 1 97 ? 6.576 16.150 -22.798 1.00 55.75 97 ARG A CA 1
ATOM 791 C C . ARG A 1 97 ? 7.590 16.427 -21.685 1.00 55.75 97 ARG A C 1
ATOM 793 O O . ARG A 1 97 ? 8.543 15.663 -21.554 1.00 55.75 97 ARG A O 1
ATOM 800 N N . THR A 1 98 ? 7.411 17.478 -20.885 1.00 55.78 98 THR A N 1
ATOM 801 C CA . THR A 1 98 ? 8.383 17.860 -19.838 1.00 55.78 98 THR A CA 1
ATOM 802 C C . THR A 1 98 ? 8.346 16.905 -18.635 1.00 55.78 98 THR A C 1
ATOM 804 O O . THR A 1 98 ? 9.361 16.695 -17.973 1.00 55.78 98 THR A O 1
ATOM 807 N N . TYR A 1 99 ? 7.211 16.238 -18.404 1.00 56.66 99 TYR A N 1
ATOM 808 C CA . TYR A 1 99 ? 7.034 15.270 -17.314 1.00 56.66 99 TYR A CA 1
ATOM 809 C C . TYR A 1 99 ? 7.704 13.913 -17.588 1.00 56.66 99 TYR A C 1
ATOM 811 O O . TYR A 1 99 ? 7.987 13.157 -16.661 1.00 56.66 99 TYR A O 1
ATOM 819 N N . ALA A 1 100 ? 8.030 13.606 -18.849 1.00 56.22 100 ALA A N 1
ATOM 820 C CA . ALA A 1 100 ? 8.602 12.317 -19.245 1.00 56.22 100 ALA A CA 1
ATOM 821 C C . ALA A 1 100 ? 10.056 12.090 -18.774 1.00 56.22 100 ALA A C 1
ATOM 823 O O . ALA A 1 100 ? 10.585 10.994 -18.952 1.00 56.22 100 ALA A O 1
ATOM 824 N N . GLN A 1 101 ? 10.721 13.096 -18.193 1.00 58.31 101 GLN A N 1
ATOM 825 C CA . GLN A 1 101 ? 12.147 13.023 -17.837 1.00 58.31 101 GLN A CA 1
ATOM 826 C C . GLN A 1 101 ? 12.449 13.085 -16.339 1.00 58.31 101 GLN A C 1
ATOM 828 O O . GLN A 1 101 ? 13.622 13.059 -15.969 1.00 58.31 101 GLN A O 1
ATOM 833 N N . GLN A 1 102 ? 11.436 13.176 -15.479 1.00 77.50 102 GLN A N 1
ATOM 834 C CA . GLN A 1 102 ? 11.660 13.381 -14.052 1.00 77.50 102 GLN A CA 1
ATOM 835 C C . GLN A 1 102 ? 11.404 12.105 -13.258 1.00 77.50 102 GLN A C 1
ATOM 837 O O . GLN A 1 102 ? 10.356 11.474 -13.393 1.00 77.50 102 GLN A O 1
ATOM 842 N N . THR A 1 103 ? 12.379 11.757 -12.421 1.00 88.62 103 THR A N 1
ATOM 843 C CA . THR A 1 103 ? 12.206 10.772 -11.361 1.00 88.62 103 THR A CA 1
ATOM 844 C C . THR A 1 103 ? 11.325 11.384 -10.274 1.00 88.62 103 THR A C 1
ATOM 846 O O . THR A 1 103 ? 11.611 12.488 -9.804 1.00 88.62 103 THR A O 1
ATOM 849 N N . ALA A 1 104 ? 10.253 10.700 -9.884 1.00 91.62 104 ALA A N 1
ATOM 850 C CA . ALA A 1 104 ? 9.289 11.201 -8.911 1.00 91.62 104 ALA A CA 1
ATOM 851 C C . ALA A 1 104 ? 8.996 10.137 -7.842 1.00 91.62 104 ALA A C 1
ATOM 853 O O . ALA A 1 104 ? 8.414 9.101 -8.174 1.00 91.62 104 ALA A O 1
ATOM 854 N N . PRO A 1 105 ? 9.372 10.373 -6.572 1.00 94.12 105 PRO A N 1
ATOM 855 C CA . PRO A 1 105 ? 8.932 9.532 -5.471 1.00 94.12 105 PRO A CA 1
ATOM 856 C C . PRO A 1 105 ? 7.477 9.851 -5.108 1.00 94.12 105 PRO A C 1
ATOM 858 O O . PRO A 1 105 ? 7.052 11.010 -5.129 1.00 94.12 105 PRO A O 1
ATOM 861 N N . LEU A 1 106 ? 6.721 8.824 -4.739 1.00 94.75 106 LEU A N 1
ATOM 862 C CA . LEU A 1 106 ? 5.345 8.926 -4.279 1.00 94.75 106 LEU A CA 1
ATOM 863 C C . LEU A 1 106 ? 5.136 7.991 -3.092 1.00 94.75 106 LEU A C 1
ATOM 865 O O . LEU A 1 106 ? 5.451 6.810 -3.165 1.00 94.75 106 LEU A O 1
ATOM 869 N N . GLU A 1 107 ? 4.550 8.518 -2.024 1.00 95.00 107 GLU A N 1
ATOM 870 C CA . GLU A 1 107 ? 4.128 7.730 -0.871 1.00 95.00 107 GLU A CA 1
ATOM 871 C C . GLU A 1 107 ? 2.599 7.710 -0.809 1.00 95.00 107 GLU A C 1
ATOM 873 O O . GLU A 1 107 ? 1.951 8.762 -0.849 1.00 95.00 107 GLU A O 1
ATOM 878 N N . LEU A 1 108 ? 2.025 6.511 -0.733 1.00 94.94 108 LEU A N 1
ATOM 879 C CA . LEU A 1 108 ? 0.588 6.278 -0.647 1.00 94.94 108 LEU A CA 1
ATOM 880 C C . LEU A 1 108 ? 0.244 5.632 0.695 1.00 94.94 108 LEU A C 1
ATOM 882 O O . LEU A 1 108 ? 0.818 4.609 1.060 1.00 94.94 108 LEU A O 1
ATOM 886 N N . ILE A 1 109 ? -0.741 6.201 1.392 1.00 95.31 109 ILE A N 1
ATOM 887 C CA . ILE A 1 109 ? -1.348 5.599 2.584 1.00 95.31 109 ILE A CA 1
ATOM 888 C C . ILE A 1 109 ? -2.667 4.958 2.167 1.00 95.31 109 ILE A C 1
ATOM 890 O O . ILE A 1 109 ? -3.602 5.650 1.761 1.00 95.31 109 ILE A O 1
ATOM 894 N N . LEU A 1 110 ? -2.724 3.635 2.239 1.00 95.44 110 LEU A N 1
ATOM 895 C CA . LEU A 1 110 ? -3.787 2.812 1.674 1.00 95.44 110 LEU A CA 1
ATOM 896 C C . LEU A 1 110 ? -4.478 2.003 2.783 1.00 95.44 110 LEU A C 1
ATOM 898 O O . LEU A 1 110 ? -3.832 1.638 3.770 1.00 95.44 110 LEU A O 1
ATOM 902 N N . PRO A 1 111 ? -5.781 1.707 2.652 1.00 94.75 111 PRO A N 1
ATOM 903 C CA . PRO A 1 111 ? -6.499 0.906 3.642 1.00 94.75 111 PRO A CA 1
ATOM 904 C C . PRO A 1 111 ? -5.890 -0.490 3.771 1.00 94.75 111 PRO A C 1
ATOM 906 O O . PRO A 1 111 ? -5.482 -1.080 2.780 1.00 94.75 111 PRO A O 1
ATOM 909 N N . TYR A 1 112 ? -5.838 -1.035 4.982 1.00 93.62 112 TYR A N 1
ATOM 910 C CA . TYR A 1 112 ? -5.380 -2.404 5.210 1.00 93.62 112 TYR A CA 1
ATOM 911 C C . TYR A 1 112 ? -6.547 -3.392 5.116 1.00 93.62 112 TYR A C 1
ATOM 913 O O . TYR A 1 112 ? -7.594 -3.175 5.728 1.00 93.62 112 TYR A O 1
ATOM 921 N N . TYR A 1 113 ? -6.344 -4.508 4.415 1.00 92.69 113 TYR A N 1
ATOM 922 C CA . TYR A 1 113 ? -7.248 -5.657 4.459 1.00 92.69 113 TYR A CA 1
ATOM 923 C C . TYR A 1 113 ? -6.425 -6.933 4.652 1.00 92.69 113 TYR A C 1
ATOM 925 O O . TYR A 1 113 ? -5.383 -7.111 4.022 1.00 92.69 113 TYR A O 1
ATOM 933 N N . GLU A 1 114 ? -6.893 -7.817 5.532 1.00 89.25 114 GLU A N 1
ATOM 934 C CA . GLU A 1 114 ? -6.188 -9.059 5.884 1.00 89.25 114 GLU A CA 1
ATOM 935 C C . GLU A 1 114 ? -6.169 -10.082 4.740 1.00 89.25 114 GLU A C 1
ATOM 937 O O . GLU A 1 114 ? -5.302 -10.949 4.697 1.00 89.25 114 GLU A O 1
ATOM 942 N N . ASP A 1 115 ? -7.123 -9.999 3.813 1.00 90.62 115 ASP A N 1
ATOM 943 C CA . ASP A 1 115 ? -7.345 -10.988 2.761 1.00 90.62 115 ASP A CA 1
ATOM 944 C C . ASP A 1 115 ? -6.779 -10.580 1.392 1.00 90.62 115 ASP A C 1
ATOM 946 O O . ASP A 1 115 ? -7.168 -11.168 0.381 1.00 90.62 115 ASP A O 1
ATOM 950 N N . ILE A 1 116 ? -5.873 -9.596 1.331 1.00 93.62 116 ILE A N 1
ATOM 951 C CA . ILE A 1 116 ? -5.229 -9.162 0.079 1.00 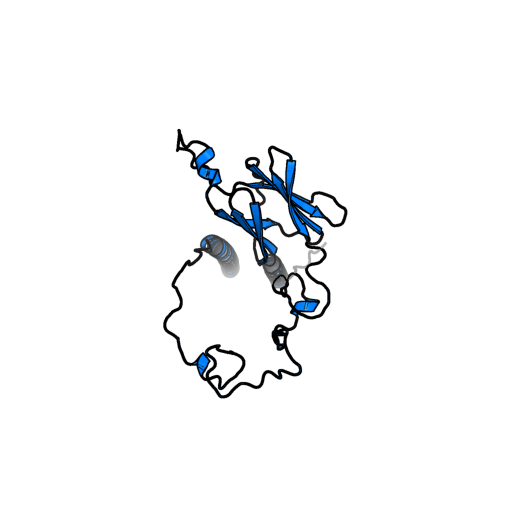93.62 116 ILE A CA 1
ATOM 952 C C . ILE A 1 116 ? -4.108 -10.117 -0.314 1.00 93.62 116 ILE A C 1
ATOM 954 O O . ILE A 1 116 ? -3.197 -10.391 0.462 1.00 93.62 116 ILE A O 1
ATOM 958 N N . ALA A 1 117 ? -4.148 -10.579 -1.560 1.00 90.62 117 ALA A N 1
ATOM 959 C CA . ALA A 1 117 ? -3.098 -11.379 -2.173 1.00 90.62 117 ALA A CA 1
ATOM 960 C C . ALA A 1 117 ? -2.093 -10.537 -2.963 1.00 90.62 117 ALA A C 1
ATOM 962 O O . ALA A 1 117 ? -0.923 -10.912 -3.021 1.00 90.62 117 ALA A O 1
ATOM 963 N N . ALA A 1 118 ? -2.522 -9.431 -3.579 1.00 95.62 118 ALA A N 1
ATOM 964 C CA . ALA A 1 118 ? -1.639 -8.552 -4.339 1.00 95.62 118 ALA A CA 1
ATOM 965 C C . ALA A 1 118 ? -2.154 -7.109 -4.422 1.00 95.62 118 ALA A C 1
ATOM 967 O O . ALA A 1 118 ? -3.360 -6.858 -4.405 1.00 95.62 118 ALA A O 1
ATOM 968 N N . ILE A 1 119 ? -1.221 -6.175 -4.597 1.00 96.94 119 ILE A N 1
ATOM 969 C CA . ILE A 1 119 ? -1.487 -4.793 -4.996 1.00 96.94 119 ILE A CA 1
ATOM 970 C C . ILE A 1 119 ? -1.055 -4.640 -6.453 1.00 96.94 119 ILE A C 1
ATOM 972 O O . ILE A 1 119 ? 0.114 -4.832 -6.781 1.00 96.94 119 ILE A O 1
ATOM 976 N N . ASN A 1 120 ? -1.990 -4.283 -7.327 1.00 98.25 120 ASN A N 1
ATOM 977 C CA . ASN A 1 120 ? -1.722 -4.056 -8.742 1.00 98.25 120 ASN A CA 1
ATOM 978 C C . ASN A 1 120 ? -1.840 -2.574 -9.074 1.00 98.25 120 ASN A C 1
ATOM 980 O O . ASN A 1 120 ? -2.748 -1.894 -8.602 1.00 98.25 120 ASN A O 1
ATOM 984 N N . ILE A 1 121 ? -0.945 -2.086 -9.926 1.00 98.19 121 ILE A N 1
ATOM 985 C CA . ILE A 1 121 ? -0.993 -0.738 -10.477 1.00 98.19 121 ILE A CA 1
ATOM 986 C C . ILE A 1 121 ? -1.174 -0.853 -11.982 1.00 98.19 121 ILE A C 1
ATOM 988 O O . ILE A 1 121 ? -0.429 -1.563 -12.660 1.00 98.19 121 ILE A O 1
ATOM 992 N N . TYR A 1 122 ? -2.158 -0.129 -12.498 1.00 98.12 122 TYR A N 1
ATOM 993 C CA . TYR A 1 122 ? -2.468 -0.058 -13.916 1.00 98.12 122 TYR A CA 1
ATOM 994 C C . TYR A 1 122 ? -2.287 1.363 -14.424 1.00 98.12 122 TYR A C 1
ATOM 996 O O . TYR A 1 122 ? -2.608 2.330 -13.732 1.00 98.12 122 TYR A O 1
ATOM 1004 N N . GLU A 1 123 ? -1.826 1.492 -15.662 1.00 97.19 123 GLU A N 1
ATOM 1005 C CA . GLU A 1 123 ? -1.963 2.735 -16.410 1.00 97.19 123 GLU A CA 1
ATOM 1006 C C . GLU A 1 123 ? -3.421 2.868 -16.877 1.00 97.19 123 GLU A C 1
ATOM 1008 O O . GLU A 1 123 ? -3.928 2.043 -17.635 1.00 97.19 123 GLU A O 1
ATOM 1013 N N . GLU A 1 124 ? -4.114 3.918 -16.437 1.00 95.38 124 GLU A N 1
ATOM 1014 C CA . GLU A 1 124 ? -5.565 4.073 -16.602 1.00 95.38 124 GLU A CA 1
ATOM 1015 C C . GLU A 1 124 ? -5.991 4.145 -18.078 1.00 95.38 124 GLU A C 1
ATOM 1017 O O . GLU A 1 124 ? -7.044 3.639 -18.461 1.00 95.38 124 GLU A O 1
ATOM 1022 N N . LYS A 1 125 ? -5.164 4.755 -18.935 1.00 95.12 125 LYS A N 1
ATOM 1023 C CA . LYS A 1 125 ? -5.486 4.956 -20.356 1.00 95.12 125 LYS A CA 1
ATOM 1024 C C . LYS A 1 125 ? -5.398 3.667 -21.175 1.00 95.12 125 LYS A C 1
ATOM 1026 O O . LYS A 1 125 ? -6.190 3.475 -22.095 1.00 95.12 125 LYS A O 1
ATOM 1031 N N . THR A 1 126 ? -4.408 2.826 -20.890 1.00 97.31 126 THR A N 1
ATOM 1032 C CA . THR A 1 126 ? -4.134 1.590 -21.642 1.00 97.31 126 THR A CA 1
ATOM 1033 C C . THR A 1 126 ? -4.688 0.353 -20.942 1.00 97.31 126 THR A C 1
ATOM 1035 O O . THR A 1 126 ? -4.793 -0.703 -21.563 1.00 97.31 126 THR A O 1
ATOM 1038 N N . ASN A 1 127 ? -5.058 0.485 -19.664 1.00 97.44 127 ASN A N 1
ATOM 1039 C CA . ASN A 1 127 ? -5.406 -0.604 -18.757 1.00 97.44 127 ASN A CA 1
ATOM 1040 C C . ASN A 1 127 ? -4.296 -1.667 -18.643 1.00 97.44 127 ASN A C 1
ATOM 1042 O O . ASN A 1 127 ? -4.560 -2.829 -18.332 1.00 97.44 127 ASN A O 1
ATOM 1046 N N . GLN A 1 128 ? -3.048 -1.284 -18.927 1.00 97.94 128 GLN A N 1
ATOM 1047 C CA . GLN A 1 128 ? -1.894 -2.158 -18.790 1.00 97.94 128 GLN A CA 1
ATOM 1048 C C . GLN A 1 128 ? -1.486 -2.234 -17.319 1.00 97.94 128 GLN A C 1
ATOM 1050 O O . GLN A 1 128 ? -1.306 -1.202 -16.678 1.00 97.94 128 GLN A O 1
ATOM 1055 N N . ASN A 1 129 ? -1.307 -3.449 -16.795 1.00 97.75 129 ASN A N 1
ATOM 1056 C CA . ASN A 1 129 ? -0.681 -3.648 -15.489 1.00 97.75 129 ASN A CA 1
ATOM 1057 C C . ASN A 1 129 ? 0.808 -3.287 -15.604 1.00 97.75 129 ASN A C 1
ATOM 1059 O O . ASN A 1 129 ? 1.536 -3.897 -16.391 1.00 97.75 129 ASN A O 1
ATOM 1063 N N . VAL A 1 130 ? 1.223 -2.263 -14.864 1.00 97.62 130 VAL A N 1
ATOM 1064 C CA . VAL A 1 130 ? 2.586 -1.714 -14.881 1.00 97.62 130 VAL A CA 1
ATOM 1065 C C . VAL A 1 130 ? 3.405 -2.150 -13.670 1.00 97.62 130 VAL A C 1
ATOM 1067 O O . VAL A 1 130 ? 4.630 -2.140 -13.741 1.00 97.62 130 VAL A O 1
ATOM 1070 N N . LEU A 1 131 ? 2.752 -2.559 -12.580 1.00 97.62 131 LEU A N 1
ATOM 1071 C CA . LEU A 1 131 ? 3.403 -3.098 -11.391 1.00 97.62 131 LEU A CA 1
ATOM 1072 C C . LEU A 1 131 ? 2.448 -4.040 -10.651 1.00 97.62 131 LEU A C 1
ATOM 1074 O O . LEU A 1 131 ? 1.275 -3.724 -10.458 1.00 97.62 131 LEU A O 1
ATOM 1078 N N . SER A 1 132 ? 2.973 -5.170 -10.183 1.00 96.75 132 SER A N 1
ATOM 1079 C CA . SER A 1 132 ? 2.251 -6.119 -9.337 1.00 96.75 132 SER A CA 1
ATOM 1080 C C . SER A 1 132 ? 3.107 -6.461 -8.124 1.00 96.75 132 SER A C 1
ATOM 1082 O O . SER A 1 132 ? 4.252 -6.886 -8.275 1.00 96.75 132 SER A O 1
ATOM 1084 N N . ILE A 1 133 ? 2.557 -6.242 -6.932 1.00 94.69 133 ILE A N 1
ATOM 1085 C CA . ILE A 1 133 ? 3.217 -6.468 -5.645 1.00 94.69 133 ILE A CA 1
ATOM 1086 C C . ILE A 1 133 ? 2.472 -7.609 -4.941 1.00 94.69 133 ILE A C 1
ATOM 1088 O O . ILE A 1 133 ? 1.385 -7.379 -4.402 1.00 94.69 133 ILE A O 1
ATOM 1092 N N . PRO A 1 134 ? 2.992 -8.847 -4.966 1.00 91.75 134 PRO A N 1
ATOM 1093 C CA . PRO A 1 134 ? 2.378 -9.959 -4.253 1.00 91.75 134 PRO A CA 1
ATOM 1094 C C . PRO A 1 134 ? 2.546 -9.784 -2.737 1.00 91.75 134 PRO A C 1
ATOM 1096 O O . PRO A 1 134 ? 3.642 -9.530 -2.253 1.00 91.75 134 PRO A O 1
ATOM 1099 N N . LEU A 1 135 ? 1.460 -9.954 -1.983 1.00 85.62 135 LEU A N 1
ATOM 1100 C CA . LEU A 1 135 ? 1.456 -9.946 -0.513 1.00 85.62 135 LEU A CA 1
ATOM 1101 C C . LEU A 1 135 ? 1.453 -11.363 0.073 1.00 85.62 135 LEU A C 1
ATOM 1103 O O . LEU A 1 135 ? 1.907 -11.580 1.192 1.00 85.62 135 LEU A O 1
ATOM 1107 N N . GLY A 1 136 ? 0.973 -12.343 -0.702 1.00 65.81 136 GLY A N 1
ATOM 1108 C CA . GLY A 1 136 ? 0.808 -13.737 -0.276 1.00 65.81 136 GLY A CA 1
ATOM 1109 C C . GLY A 1 136 ? 2.103 -14.528 -0.050 1.00 65.81 136 GLY A C 1
ATOM 1110 O O . GLY A 1 136 ? 2.028 -15.715 0.257 1.00 65.81 136 GLY A O 1
ATOM 1111 N N . SER A 1 137 ? 3.272 -13.908 -0.213 1.00 57.09 137 SER A N 1
ATOM 1112 C CA . SER A 1 137 ? 4.580 -14.552 -0.043 1.00 57.09 137 SER A CA 1
ATOM 1113 C C . SER A 1 137 ? 5.568 -13.730 0.772 1.00 57.09 137 SER A C 1
ATOM 1115 O O . SER A 1 137 ? 6.736 -14.102 0.795 1.00 57.09 137 SER A O 1
ATOM 1117 N N . VAL A 1 138 ? 5.137 -12.623 1.394 1.00 60.91 138 VAL A N 1
ATOM 1118 C CA . VAL A 1 138 ? 6.072 -11.792 2.166 1.00 60.91 138 VAL A CA 1
ATOM 1119 C C . VAL A 1 138 ? 6.647 -12.606 3.315 1.00 60.91 138 VAL A C 1
ATOM 1121 O O . VAL A 1 138 ? 7.826 -12.486 3.559 1.00 60.91 138 VAL A O 1
ATOM 1124 N N . CYS A 1 139 ? 5.857 -13.500 3.920 1.00 67.25 139 CYS A N 1
ATOM 1125 C CA . CYS A 1 139 ? 6.323 -14.399 4.972 1.00 67.25 139 CYS A CA 1
ATOM 1126 C C . CYS A 1 139 ? 6.565 -15.788 4.394 1.00 67.25 139 CYS A C 1
ATOM 1128 O O . CYS A 1 139 ? 5.621 -16.536 4.108 1.00 67.25 139 CYS A O 1
ATOM 1130 N N . ASN A 1 140 ? 7.826 -16.149 4.215 1.00 75.06 140 ASN A N 1
ATOM 1131 C CA . ASN A 1 140 ? 8.198 -17.471 3.716 1.00 75.06 140 ASN A CA 1
ATOM 1132 C C . ASN A 1 140 ? 8.290 -18.527 4.841 1.00 75.06 140 ASN A C 1
ATOM 1134 O O . ASN A 1 140 ? 8.621 -19.685 4.570 1.00 75.06 140 ASN A O 1
ATOM 1138 N N . GLN A 1 141 ? 7.957 -18.149 6.084 1.00 76.75 141 GLN A N 1
ATOM 1139 C CA . GLN A 1 141 ? 7.993 -18.999 7.276 1.00 76.75 141 GLN A CA 1
ATOM 1140 C C . GLN A 1 141 ? 9.389 -19.565 7.574 1.00 76.75 141 GLN A C 1
ATOM 1142 O O . GLN A 1 141 ? 9.515 -20.593 8.247 1.00 76.75 141 GLN A O 1
ATOM 1147 N N . ASN A 1 142 ? 10.454 -18.926 7.082 1.00 78.38 142 ASN A N 1
ATOM 1148 C CA . ASN A 1 142 ? 11.832 -19.370 7.291 1.00 78.38 142 ASN A CA 1
ATOM 1149 C C . ASN A 1 142 ? 12.391 -18.988 8.678 1.00 78.38 142 ASN A C 1
ATOM 1151 O O . A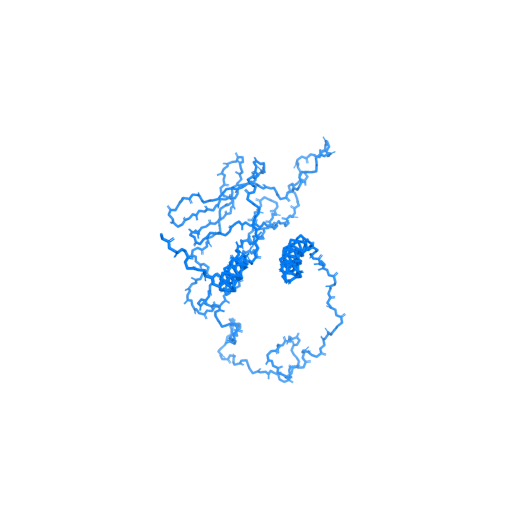SN A 1 142 ? 13.514 -19.386 8.997 1.00 78.38 142 ASN A O 1
ATOM 1155 N N . HIS A 1 143 ? 11.611 -18.271 9.497 1.00 78.81 143 HIS A N 1
ATOM 1156 C CA . HIS A 1 143 ? 11.988 -17.762 10.818 1.00 78.81 143 HIS A CA 1
ATOM 1157 C C . HIS A 1 143 ? 13.130 -16.724 10.781 1.00 78.81 143 HIS A C 1
ATOM 1159 O O . HIS A 1 143 ? 13.880 -16.585 11.749 1.00 78.81 143 HIS A O 1
ATOM 1165 N N . VAL A 1 144 ? 13.292 -16.021 9.658 1.00 79.06 144 VAL A N 1
ATOM 1166 C CA . VAL A 1 144 ? 14.280 -14.967 9.418 1.00 79.06 144 VAL A CA 1
ATOM 1167 C C . VAL A 1 144 ? 13.556 -13.755 8.850 1.00 79.06 144 VAL A C 1
ATOM 1169 O O . VAL A 1 144 ? 13.085 -13.804 7.727 1.00 79.06 144 VAL A O 1
ATOM 1172 N N . CYS A 1 145 ? 13.551 -12.657 9.601 1.00 75.19 145 CYS A N 1
ATOM 1173 C CA . CYS A 1 145 ? 12.959 -11.396 9.164 1.00 75.19 145 CYS A CA 1
ATOM 1174 C C . CYS A 1 145 ? 13.754 -10.794 7.989 1.00 75.19 145 CYS A C 1
ATOM 1176 O O . CYS A 1 145 ? 14.826 -10.219 8.203 1.00 75.19 145 CYS A O 1
ATOM 1178 N N . GLU A 1 146 ? 13.261 -10.967 6.764 1.00 74.88 146 GLU A N 1
ATOM 1179 C CA . GLU A 1 146 ? 13.837 -10.371 5.547 1.00 74.88 146 GLU A CA 1
ATOM 1180 C C . GLU A 1 146 ? 13.500 -8.866 5.440 1.00 74.88 146 GLU A C 1
ATOM 1182 O O . GLU A 1 146 ? 12.656 -8.362 6.176 1.00 74.88 146 GLU A O 1
ATOM 1187 N N . ASP A 1 147 ? 14.163 -8.114 4.550 1.00 69.75 147 ASP A N 1
ATOM 1188 C CA . ASP A 1 147 ? 14.047 -6.638 4.480 1.00 69.75 147 ASP A CA 1
ATOM 1189 C C . ASP A 1 147 ? 12.609 -6.131 4.230 1.00 69.75 147 ASP A C 1
ATOM 1191 O O . ASP A 1 147 ? 12.259 -5.004 4.588 1.00 69.75 147 ASP A O 1
ATOM 1195 N N . GLU A 1 148 ? 11.768 -6.975 3.632 1.00 70.50 148 GLU A N 1
ATOM 1196 C CA . GLU A 1 148 ? 10.358 -6.709 3.321 1.00 70.50 148 GLU A CA 1
ATOM 1197 C C . GLU A 1 148 ? 9.402 -7.242 4.414 1.00 70.50 148 GLU A C 1
ATOM 1199 O O . GLU A 1 148 ? 8.198 -6.956 4.418 1.00 70.50 148 GLU A O 1
ATOM 1204 N N . GLU A 1 149 ? 9.935 -7.987 5.383 1.00 73.44 149 GLU A N 1
ATOM 1205 C CA . GLU A 1 149 ? 9.222 -8.545 6.525 1.00 73.44 149 GLU A CA 1
ATOM 1206 C C . GLU A 1 149 ? 9.352 -7.638 7.766 1.00 73.44 149 GLU A C 1
ATOM 1208 O O . GLU A 1 149 ? 10.319 -6.912 7.990 1.00 73.44 149 GLU A O 1
ATOM 1213 N N . ASN A 1 150 ? 8.333 -7.647 8.615 1.00 70.38 150 ASN A N 1
ATOM 1214 C CA . ASN A 1 150 ? 8.295 -6.966 9.900 1.00 70.38 150 ASN A CA 1
ATOM 1215 C C . ASN A 1 150 ? 7.378 -7.715 10.880 1.00 70.38 150 ASN A C 1
ATOM 1217 O O . ASN A 1 150 ? 6.617 -8.610 10.517 1.00 70.38 150 ASN A O 1
ATOM 1221 N N . GLU A 1 151 ? 7.420 -7.329 12.157 1.00 74.00 151 GLU A N 1
ATOM 1222 C CA . GLU A 1 151 ? 6.601 -7.947 13.213 1.00 74.00 151 GLU A CA 1
ATOM 1223 C C . GLU A 1 151 ? 5.088 -7.871 12.947 1.00 74.00 151 GLU A C 1
ATOM 1225 O O . GLU A 1 151 ? 4.324 -8.636 13.534 1.00 74.00 151 GLU A O 1
ATOM 1230 N N . ILE A 1 152 ? 4.640 -6.957 12.080 1.00 67.94 152 ILE A N 1
ATOM 1231 C CA . ILE A 1 152 ? 3.222 -6.741 11.794 1.00 67.94 152 ILE A CA 1
ATOM 1232 C C . ILE A 1 152 ? 2.742 -7.645 10.653 1.00 67.94 152 ILE A C 1
ATOM 1234 O O . ILE A 1 152 ? 1.645 -8.194 10.766 1.00 67.94 152 ILE A O 1
ATOM 1238 N N . ASN A 1 153 ? 3.521 -7.797 9.574 1.00 67.69 153 ASN A N 1
ATOM 1239 C CA . ASN A 1 153 ? 3.152 -8.637 8.428 1.00 67.69 153 ASN A CA 1
ATOM 1240 C C . ASN A 1 153 ? 3.585 -10.105 8.609 1.00 67.69 153 ASN A C 1
ATOM 1242 O O . ASN A 1 153 ? 2.798 -10.991 8.287 1.00 67.69 153 ASN A O 1
ATOM 1246 N N . CYS A 1 154 ? 4.754 -10.361 9.201 1.00 75.88 154 CYS A N 1
ATOM 1247 C CA . CYS A 1 154 ? 5.347 -11.686 9.380 1.00 75.88 154 CYS A CA 1
ATOM 1248 C C . CYS A 1 154 ? 5.714 -11.927 10.845 1.00 75.88 154 CYS A C 1
ATOM 1250 O O . CYS A 1 154 ? 6.883 -12.119 11.185 1.00 75.88 154 CYS A O 1
ATOM 1252 N N . PRO A 1 155 ? 4.723 -11.947 11.757 1.00 74.75 155 PRO A N 1
ATOM 1253 C CA . PRO A 1 155 ? 4.983 -12.071 13.183 1.00 74.75 155 PRO A CA 1
ATOM 1254 C C . PRO A 1 155 ? 5.702 -13.367 13.539 1.00 74.75 155 PRO A C 1
ATOM 1256 O O . PRO A 1 155 ? 6.375 -13.374 14.556 1.00 74.75 155 PRO A O 1
ATOM 1259 N N . SER A 1 156 ? 5.583 -14.443 12.751 1.00 78.44 156 SER A N 1
ATOM 1260 C CA . SER A 1 156 ? 6.325 -15.697 12.953 1.00 78.44 156 SER A CA 1
ATOM 1261 C C . SER A 1 156 ? 7.806 -15.594 12.592 1.00 78.44 156 SER A C 1
ATOM 1263 O O . SER A 1 156 ? 8.628 -16.188 13.282 1.00 78.44 156 SER A O 1
ATOM 1265 N N . ASP A 1 157 ? 8.137 -14.840 11.543 1.00 76.69 157 ASP A N 1
ATOM 1266 C CA . ASP A 1 157 ? 9.509 -14.718 11.036 1.00 76.69 157 ASP A CA 1
ATOM 1267 C C . ASP A 1 157 ? 10.265 -13.572 11.724 1.00 76.69 157 ASP A C 1
ATOM 1269 O O . ASP A 1 157 ? 11.464 -13.659 11.993 1.00 76.69 157 ASP A O 1
ATOM 1273 N N . CYS A 1 158 ? 9.526 -12.548 12.154 1.00 76.56 158 CYS A N 1
ATOM 1274 C CA . CYS A 1 158 ? 10.046 -11.359 12.814 1.00 76.56 158 CYS A CA 1
ATOM 1275 C C . CYS A 1 158 ? 9.825 -11.323 14.336 1.00 76.56 158 CYS A C 1
ATOM 1277 O O . CYS A 1 158 ? 10.182 -10.325 14.957 1.00 76.56 158 CYS A O 1
ATOM 1279 N N . THR A 1 159 ? 9.310 -12.388 14.982 1.00 71.50 159 THR A N 1
ATOM 1280 C CA . THR A 1 159 ? 9.081 -12.402 16.453 1.00 71.50 159 THR A CA 1
ATOM 1281 C C . THR A 1 159 ? 10.363 -12.208 17.267 1.00 71.50 159 THR A C 1
ATOM 1283 O O . THR A 1 159 ? 10.306 -11.938 18.468 1.00 71.50 159 THR A O 1
ATOM 1286 N N . GLN A 1 160 ? 11.526 -12.393 16.640 1.00 55.53 160 GLN A N 1
ATOM 1287 C CA . GLN A 1 160 ? 12.832 -12.256 17.262 1.00 55.53 160 GLN A CA 1
ATOM 1288 C C . GLN A 1 160 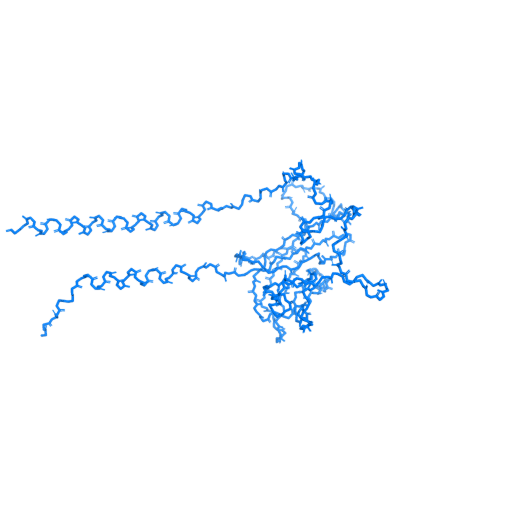? 13.730 -11.333 16.437 1.00 55.53 160 GLN A C 1
ATOM 1290 O O . GLN A 1 160 ? 14.702 -11.770 15.832 1.00 55.53 160 GLN A O 1
ATOM 1295 N N . ARG A 1 161 ? 13.555 -10.013 16.562 1.00 48.09 161 ARG A N 1
ATOM 1296 C CA . ARG A 1 161 ? 14.679 -9.069 16.372 1.00 48.09 161 ARG A CA 1
ATOM 1297 C C . ARG A 1 161 ? 15.722 -9.170 17.504 1.00 48.09 161 ARG A C 1
ATOM 1299 O O . ARG A 1 161 ? 16.346 -8.190 17.904 1.00 48.09 161 ARG A O 1
ATOM 1306 N N . GLN A 1 162 ? 15.915 -10.371 18.044 1.00 43.09 162 GLN A N 1
ATOM 1307 C CA . GLN A 1 162 ? 17.032 -10.728 18.896 1.00 43.09 162 GLN A CA 1
ATOM 1308 C C . GLN A 1 162 ? 17.905 -11.706 18.119 1.00 43.09 162 GLN A C 1
ATOM 1310 O O . GLN A 1 162 ? 17.559 -12.870 17.962 1.00 43.09 162 GLN A O 1
ATOM 1315 N N . SER A 1 163 ? 19.066 -11.190 17.706 1.00 40.97 163 SER A N 1
ATOM 1316 C CA . SER A 1 163 ? 20.291 -11.931 17.388 1.00 40.97 163 SER A CA 1
ATOM 1317 C C . SER A 1 163 ? 20.196 -12.974 16.274 1.00 40.97 163 SER A C 1
ATOM 1319 O O . SER A 1 163 ? 19.794 -14.086 16.561 1.00 40.97 163 SER A O 1
ATOM 1321 N N . ILE A 1 164 ? 20.654 -12.640 15.060 1.00 40.84 164 ILE A N 1
ATOM 1322 C CA . ILE A 1 164 ? 21.347 -13.498 14.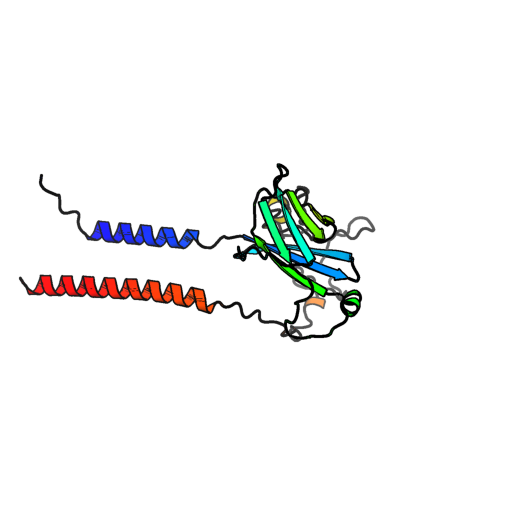060 1.00 40.84 164 ILE A CA 1
ATOM 1323 C C . ILE A 1 164 ? 21.520 -12.602 12.814 1.00 40.84 164 ILE A C 1
ATOM 1325 O O . ILE A 1 164 ? 20.568 -12.293 12.116 1.00 40.84 164 ILE A O 1
ATOM 1329 N N . SER A 1 165 ? 22.636 -11.875 12.725 1.00 41.97 165 SER A N 1
ATOM 1330 C CA . SER A 1 165 ? 23.741 -12.143 11.789 1.00 41.97 165 SER A CA 1
ATOM 1331 C C . SER A 1 165 ? 23.337 -12.095 10.309 1.00 41.97 165 SER A C 1
ATOM 1333 O O . SER A 1 165 ? 22.835 -13.079 9.763 1.00 41.97 165 SER A O 1
ATOM 1335 N N . GLU A 1 166 ? 23.662 -10.990 9.639 1.00 39.41 166 GLU A N 1
ATOM 1336 C CA . GLU A 1 166 ? 23.801 -10.969 8.184 1.00 39.41 166 GLU A CA 1
ATOM 1337 C C . GLU A 1 166 ? 24.791 -12.064 7.760 1.00 39.41 166 GLU A C 1
ATOM 1339 O O . GLU A 1 166 ? 25.979 -12.040 8.091 1.00 39.41 166 GLU A O 1
ATOM 1344 N N . ARG A 1 167 ? 24.289 -13.059 7.024 1.00 39.03 167 ARG A N 1
ATOM 1345 C CA . ARG A 1 167 ? 25.122 -13.995 6.270 1.00 39.03 167 ARG A CA 1
ATOM 1346 C C . ARG A 1 167 ? 25.716 -13.255 5.077 1.00 39.03 167 ARG A C 1
ATOM 1348 O O . ARG A 1 167 ? 25.114 -13.201 4.008 1.00 39.03 167 ARG A O 1
ATOM 1355 N N . VAL A 1 168 ? 26.940 -12.768 5.234 1.00 41.38 168 VAL A N 1
ATOM 1356 C CA . VAL A 1 168 ? 27.824 -12.511 4.096 1.00 41.38 168 VAL A CA 1
ATOM 1357 C C . VAL A 1 168 ? 28.104 -13.856 3.416 1.00 41.38 168 VAL A C 1
ATOM 1359 O O . VAL A 1 168 ? 28.639 -14.784 4.020 1.00 41.38 168 VAL A O 1
ATOM 1362 N N . LYS A 1 169 ? 27.696 -13.984 2.150 1.00 38.84 169 LYS A N 1
ATOM 1363 C CA . LYS A 1 169 ? 28.088 -15.092 1.269 1.00 38.84 169 LYS A CA 1
ATOM 1364 C C . LYS A 1 169 ? 29.593 -15.004 1.015 1.00 38.84 169 LYS A C 1
ATOM 1366 O O . LYS A 1 169 ? 30.030 -14.186 0.212 1.00 38.84 169 LYS A O 1
ATOM 1371 N N . GLY A 1 170 ? 30.356 -15.877 1.658 1.00 40.59 170 GLY A N 1
ATOM 1372 C CA . GLY A 1 170 ? 31.765 -16.093 1.352 1.00 40.59 170 GLY A CA 1
ATOM 1373 C C . GLY A 1 170 ? 32.523 -16.572 2.578 1.00 40.59 170 GLY A C 1
ATOM 1374 O O . GLY A 1 170 ? 32.920 -15.761 3.400 1.00 40.59 170 GLY A O 1
ATOM 1375 N N . ASP A 1 171 ? 32.728 -17.883 2.636 1.00 39.25 171 ASP A N 1
ATOM 1376 C CA . ASP A 1 171 ? 33.568 -18.623 3.578 1.00 39.25 171 ASP A CA 1
ATOM 1377 C C . ASP A 1 171 ? 32.999 -18.963 4.968 1.00 39.25 171 ASP A C 1
ATOM 1379 O O . ASP A 1 171 ? 32.247 -18.242 5.620 1.00 39.25 171 ASP A O 1
ATOM 1383 N N . GLU A 1 172 ? 33.327 -20.192 5.359 1.00 48.16 172 GLU A N 1
ATOM 1384 C CA . GLU A 1 172 ? 32.830 -20.943 6.502 1.00 48.16 172 GLU A CA 1
ATOM 1385 C C . GLU A 1 172 ? 33.131 -20.244 7.843 1.00 48.16 172 GLU A C 1
ATOM 1387 O O . GLU A 1 172 ? 34.244 -19.792 8.094 1.00 48.16 172 GLU A O 1
ATOM 1392 N N . ASN A 1 173 ? 32.146 -20.249 8.750 1.00 41.50 173 ASN A N 1
ATOM 1393 C CA . ASN A 1 173 ? 32.266 -19.881 10.169 1.00 41.50 173 ASN A CA 1
ATOM 1394 C C . ASN A 1 173 ? 32.717 -18.442 10.487 1.00 41.50 173 ASN A C 1
ATOM 1396 O O . ASN A 1 173 ? 33.742 -18.233 11.138 1.00 41.50 173 ASN A O 1
ATOM 1400 N N . VAL A 1 174 ? 31.873 -17.446 10.201 1.00 41.88 174 VAL A N 1
ATOM 1401 C CA . VAL A 1 174 ? 31.950 -16.155 10.907 1.00 41.88 174 VAL A CA 1
ATOM 1402 C C . VAL A 1 174 ? 31.020 -16.193 12.116 1.00 41.88 174 VAL A C 1
ATOM 1404 O O . VAL A 1 174 ? 29.841 -15.857 12.061 1.00 41.88 174 VAL A O 1
ATOM 1407 N N . VAL A 1 175 ? 31.574 -16.625 13.246 1.00 46.34 175 VAL A N 1
ATOM 1408 C CA . VAL A 1 175 ? 31.062 -16.223 14.557 1.00 46.34 175 VAL A CA 1
ATOM 1409 C C . VAL A 1 175 ? 31.237 -14.705 14.620 1.00 46.34 175 VAL A C 1
ATOM 1411 O O . VAL A 1 175 ? 32.372 -14.244 14.498 1.00 46.34 175 VAL A O 1
ATOM 1414 N N . LEU A 1 176 ? 30.163 -13.924 14.811 1.00 48.59 176 LEU A N 1
ATOM 1415 C CA . LEU A 1 176 ? 30.277 -12.504 15.178 1.00 48.59 176 LEU A CA 1
ATOM 1416 C C . LEU A 1 176 ? 30.923 -12.415 16.569 1.00 48.59 176 LEU A C 1
ATOM 1418 O O . LEU A 1 176 ? 30.269 -12.269 17.599 1.00 48.59 176 LEU A O 1
ATOM 1422 N N . SER A 1 177 ? 32.239 -12.576 16.611 1.00 53.78 177 SER A N 1
ATOM 1423 C CA . SER A 1 177 ? 33.050 -12.142 17.730 1.00 53.78 177 SER A CA 1
ATOM 1424 C C . SER A 1 177 ? 33.117 -10.632 17.642 1.00 53.78 177 SER A C 1
ATOM 1426 O O . SER A 1 177 ? 33.596 -10.110 16.639 1.00 53.78 177 SER A O 1
ATOM 1428 N N . CYS A 1 178 ? 32.636 -9.941 18.678 1.00 56.50 178 CYS A N 1
ATOM 1429 C CA . CYS A 1 178 ? 32.875 -8.514 18.849 1.00 56.50 178 CYS A CA 1
ATOM 1430 C C . CYS A 1 178 ? 34.373 -8.261 18.653 1.00 56.50 178 CYS A C 1
ATOM 1432 O O . CYS A 1 178 ? 35.195 -8.658 19.486 1.00 56.50 178 CYS A O 1
ATOM 1434 N N . SER A 1 179 ? 34.729 -7.683 17.509 1.00 57.59 179 SER A N 1
ATOM 1435 C CA . SER A 1 179 ? 36.114 -7.395 17.186 1.00 57.59 179 SER A CA 1
ATOM 1436 C C . SER A 1 179 ? 36.559 -6.264 18.099 1.00 57.59 179 SER A C 1
ATOM 1438 O O . SER A 1 179 ? 35.923 -5.221 18.191 1.00 57.59 179 SER A O 1
ATOM 1440 N N . SER A 1 180 ? 37.662 -6.456 18.812 1.00 61.66 180 SER A N 1
ATOM 1441 C CA . SER A 1 180 ? 38.260 -5.411 19.649 1.00 61.66 180 SER A CA 1
ATOM 1442 C C . SER A 1 180 ? 39.068 -4.388 18.832 1.00 61.66 180 SER A C 1
ATOM 1444 O O . SER A 1 180 ? 39.816 -3.591 19.401 1.00 61.66 180 SER A O 1
ATOM 1446 N N . LYS A 1 181 ? 38.938 -4.402 17.498 1.00 67.75 181 LYS A N 1
ATOM 1447 C CA . LYS A 1 181 ? 39.580 -3.473 16.562 1.00 67.75 181 LYS A CA 1
ATOM 1448 C C . LYS A 1 181 ? 38.528 -2.683 15.796 1.00 67.75 181 LYS A C 1
ATOM 1450 O O . LYS A 1 181 ? 37.540 -3.264 15.380 1.00 67.75 181 LYS A O 1
ATOM 1455 N N . ALA A 1 182 ? 38.825 -1.404 15.578 1.00 73.00 182 ALA A N 1
ATOM 1456 C CA . ALA A 1 182 ? 38.012 -0.508 14.771 1.00 73.00 182 ALA A CA 1
ATOM 1457 C C . ALA A 1 182 ? 38.022 -0.949 13.300 1.00 73.00 182 ALA A C 1
ATOM 1459 O O . ALA A 1 182 ? 39.088 -0.958 12.674 1.00 73.00 182 ALA A O 1
ATOM 1460 N N . ASP A 1 183 ? 36.866 -1.338 12.780 1.00 79.00 183 ASP A N 1
ATOM 1461 C CA . ASP A 1 183 ? 36.622 -1.689 11.380 1.00 79.00 183 ASP A CA 1
ATOM 1462 C C . ASP A 1 183 ? 35.760 -0.641 10.650 1.00 79.00 183 ASP A C 1
ATOM 1464 O O . ASP A 1 183 ? 35.601 -0.705 9.430 1.00 79.00 183 ASP A O 1
ATOM 1468 N N . GLY A 1 184 ? 35.308 0.387 11.373 1.00 70.44 184 GLY A N 1
ATOM 1469 C CA . GLY A 1 184 ? 34.533 1.505 10.847 1.00 70.44 184 GLY A CA 1
ATOM 1470 C C . GLY A 1 184 ? 33.024 1.264 10.830 1.00 70.44 184 GLY A C 1
ATOM 1471 O O . GLY A 1 184 ? 32.299 2.132 10.341 1.00 70.44 184 GLY A O 1
ATOM 1472 N N . VAL A 1 185 ? 32.541 0.138 11.365 1.00 72.81 185 VAL A N 1
ATOM 1473 C CA . VAL A 1 185 ? 31.116 -0.184 11.479 1.00 72.81 185 VAL A CA 1
ATOM 1474 C C . VAL A 1 185 ? 30.752 -0.293 12.956 1.00 72.81 185 VAL A C 1
ATOM 1476 O O . VAL A 1 185 ? 31.193 -1.193 13.652 1.00 72.81 185 VAL A O 1
ATOM 1479 N N . CYS A 1 186 ? 29.906 0.610 13.453 1.00 73.69 186 CYS A N 1
ATOM 1480 C CA . CYS A 1 186 ? 29.409 0.492 14.823 1.00 73.69 186 CYS A CA 1
ATOM 1481 C C . CYS A 1 186 ? 28.407 -0.665 14.935 1.00 73.69 186 CYS A C 1
ATOM 1483 O O . CYS A 1 186 ? 27.336 -0.604 14.328 1.00 73.69 186 CYS A O 1
ATOM 1485 N N . ILE A 1 187 ? 28.718 -1.673 15.759 1.00 75.81 187 ILE A N 1
ATOM 1486 C CA . ILE A 1 187 ? 27.821 -2.779 16.115 1.00 75.81 187 ILE A CA 1
ATOM 1487 C C . ILE A 1 187 ? 27.192 -2.502 17.501 1.00 75.81 187 ILE A C 1
ATOM 1489 O O . ILE A 1 187 ? 27.820 -2.770 18.532 1.00 75.81 187 ILE A O 1
ATOM 1493 N N . PRO A 1 188 ? 25.928 -2.028 17.591 1.00 64.12 188 PRO A N 1
ATOM 1494 C CA . PRO A 1 188 ? 25.333 -1.556 18.851 1.00 64.12 188 PRO A CA 1
ATOM 1495 C C . PRO A 1 188 ? 25.183 -2.634 19.935 1.00 64.12 188 PRO A C 1
ATOM 1497 O O . PRO A 1 188 ? 25.070 -2.321 21.119 1.00 64.12 188 PRO A O 1
ATOM 1500 N N . SER A 1 189 ? 25.180 -3.913 19.550 1.00 73.12 189 SER A N 1
ATOM 1501 C CA . SER A 1 189 ? 25.105 -5.052 20.471 1.00 73.12 189 SER A CA 1
ATOM 1502 C C . SER A 1 189 ? 26.445 -5.410 21.129 1.00 73.12 189 SER A C 1
ATOM 1504 O O . SER A 1 189 ? 26.465 -6.195 22.077 1.00 73.12 189 SER A O 1
ATOM 1506 N N . CYS A 1 190 ? 27.566 -4.847 20.667 1.00 72.19 190 CYS A N 1
ATOM 1507 C CA . CYS A 1 190 ? 28.892 -5.081 21.231 1.00 72.19 190 CYS A CA 1
ATOM 1508 C C . CYS A 1 190 ? 29.262 -3.951 22.199 1.00 72.19 190 CYS A C 1
ATOM 1510 O O . CYS A 1 190 ? 29.683 -2.870 21.800 1.00 72.19 190 CYS A O 1
ATOM 1512 N N . ALA A 1 191 ? 29.165 -4.222 23.505 1.00 71.38 191 ALA A N 1
ATOM 1513 C CA . ALA A 1 191 ? 29.376 -3.226 24.566 1.00 71.38 191 ALA A CA 1
ATOM 1514 C C . ALA A 1 191 ? 30.745 -2.501 24.533 1.00 71.38 191 ALA A C 1
ATOM 1516 O O . ALA A 1 191 ? 30.901 -1.466 25.176 1.00 71.38 191 ALA A O 1
ATOM 1517 N N . ASN A 1 192 ? 31.733 -3.040 23.810 1.00 70.75 192 ASN A N 1
ATOM 1518 C CA . ASN A 1 192 ? 33.093 -2.506 23.706 1.00 70.75 192 ASN A CA 1
ATOM 1519 C C . ASN A 1 192 ? 33.546 -2.248 22.260 1.00 70.75 192 ASN A C 1
ATOM 1521 O O . ASN A 1 192 ? 34.749 -2.227 22.004 1.00 70.75 192 ASN A O 1
ATOM 1525 N N . ASP A 1 193 ? 32.616 -2.056 21.328 1.00 76.38 193 ASP A N 1
ATOM 1526 C CA . ASP A 1 193 ? 32.956 -1.690 19.956 1.00 76.38 193 ASP A CA 1
ATOM 1527 C C . ASP A 1 193 ? 33.607 -0.281 19.911 1.00 76.38 193 ASP A C 1
ATOM 1529 O O . ASP A 1 193 ? 33.004 0.701 20.372 1.00 76.38 193 ASP A O 1
ATOM 1533 N N . PRO A 1 194 ? 34.859 -0.155 19.431 1.00 74.69 194 PRO A N 1
ATOM 1534 C CA . PRO A 1 194 ? 35.558 1.124 19.361 1.00 74.69 194 PRO A CA 1
ATOM 1535 C C . PRO A 1 194 ? 34.978 2.099 18.319 1.00 74.69 194 PRO A C 1
ATOM 1537 O O . PRO A 1 194 ? 35.210 3.304 18.463 1.00 74.69 194 PRO A O 1
ATOM 1540 N N . ASP A 1 195 ? 34.216 1.630 17.327 1.00 76.62 195 ASP A N 1
ATOM 1541 C CA . ASP A 1 195 ? 33.605 2.464 16.284 1.00 76.62 195 ASP A CA 1
ATOM 1542 C C . ASP A 1 195 ? 32.310 3.135 16.752 1.00 76.62 195 ASP A C 1
ATOM 1544 O O . ASP A 1 195 ? 31.999 4.253 16.341 1.00 76.62 195 ASP A O 1
ATOM 1548 N N . CYS A 1 196 ? 31.612 2.546 17.728 1.00 74.56 196 CYS A N 1
ATOM 1549 C CA . CYS A 1 196 ? 30.404 3.129 18.325 1.00 74.56 196 CYS A CA 1
ATOM 1550 C C . CYS A 1 196 ? 30.643 4.376 19.192 1.00 74.56 196 CYS A C 1
ATOM 1552 O O . CYS A 1 196 ? 29.694 4.984 19.685 1.00 74.56 196 CYS A O 1
ATOM 1554 N N . LYS A 1 197 ? 31.900 4.784 19.405 1.00 66.31 197 LYS A N 1
ATOM 1555 C CA . LYS A 1 197 ? 32.246 5.944 20.245 1.00 66.31 197 LYS A CA 1
ATOM 1556 C C . LYS A 1 197 ? 32.366 7.267 19.487 1.00 66.31 197 LYS A C 1
ATOM 1558 O O . LYS A 1 197 ? 32.791 8.257 20.083 1.00 66.31 197 LYS A O 1
ATOM 1563 N N . LYS A 1 198 ? 32.018 7.319 18.200 1.00 59.84 198 LYS A N 1
ATOM 1564 C CA . LYS A 1 198 ? 32.169 8.530 17.382 1.00 59.84 198 LYS A CA 1
ATOM 1565 C C . LYS A 1 198 ? 30.912 8.841 16.576 1.00 59.84 198 LYS A C 1
ATOM 1567 O O . LYS A 1 198 ? 30.781 8.379 15.457 1.00 59.84 198 LYS A O 1
ATOM 1572 N N . ASP A 1 199 ? 30.014 9.620 17.175 1.00 55.09 199 ASP A N 1
ATOM 1573 C CA . ASP A 1 199 ? 29.379 10.816 16.584 1.00 55.09 199 ASP A CA 1
ATOM 1574 C C . ASP A 1 199 ? 28.009 11.088 17.223 1.00 55.09 199 ASP A C 1
ATOM 1576 O O . ASP A 1 199 ? 26.950 10.830 16.662 1.00 55.09 199 ASP A O 1
ATOM 1580 N N . GLU A 1 200 ? 28.026 11.720 18.398 1.00 53.16 200 GLU A N 1
ATOM 1581 C CA . GLU A 1 200 ? 26.842 12.368 18.985 1.00 53.16 200 GLU A CA 1
ATOM 1582 C C . GLU A 1 200 ? 26.453 13.686 18.272 1.00 53.16 200 GLU A C 1
ATOM 1584 O O . GLU A 1 200 ? 25.559 14.396 18.726 1.00 53.16 200 GLU A O 1
ATOM 1589 N N . THR A 1 201 ? 27.097 14.068 17.160 1.00 53.72 201 THR A N 1
ATOM 1590 C CA . THR A 1 201 ? 26.998 15.442 16.623 1.00 53.72 201 THR A CA 1
ATOM 1591 C C . THR A 1 201 ? 26.419 15.606 15.221 1.00 53.72 201 THR A C 1
ATOM 1593 O O . THR A 1 201 ? 26.381 16.739 14.738 1.00 53.72 201 THR A O 1
ATOM 1596 N N . ARG A 1 202 ? 25.890 14.568 14.562 1.00 45.44 202 ARG A N 1
ATOM 1597 C CA . ARG A 1 202 ? 25.218 14.747 13.257 1.00 45.44 202 ARG A CA 1
ATOM 1598 C C . ARG A 1 202 ? 23.973 13.882 13.092 1.00 45.44 202 ARG A C 1
ATOM 1600 O O . ARG A 1 202 ? 23.937 12.992 12.256 1.00 45.44 202 ARG A O 1
ATOM 1607 N N . ILE A 1 203 ? 22.923 14.204 13.843 1.00 45.28 203 ILE A N 1
ATOM 1608 C CA . ILE A 1 203 ? 21.559 13.858 13.427 1.00 45.28 203 ILE A CA 1
ATOM 1609 C C . ILE A 1 203 ? 21.077 14.992 12.501 1.00 45.28 203 ILE A C 1
ATOM 1611 O O . ILE A 1 203 ? 20.978 16.133 12.971 1.00 45.28 203 ILE A O 1
ATOM 1615 N N . PRO A 1 204 ? 20.821 14.733 11.204 1.00 44.12 204 PRO A N 1
ATOM 1616 C CA . PRO A 1 204 ? 20.176 15.701 10.326 1.00 44.12 204 PRO A CA 1
ATOM 1617 C C . PRO A 1 204 ? 18.783 16.038 10.876 1.00 44.12 204 PRO A C 1
ATOM 1619 O O . PRO A 1 204 ? 17.976 15.157 11.171 1.00 44.12 204 PRO A O 1
ATOM 1622 N N . LYS A 1 205 ? 18.536 17.335 11.084 1.00 47.44 205 LYS A N 1
ATOM 1623 C CA . LYS A 1 205 ? 17.254 17.904 11.523 1.00 47.44 205 LYS A CA 1
ATOM 1624 C C . LYS A 1 205 ? 16.323 18.012 10.319 1.00 47.44 205 LYS A C 1
ATOM 1626 O O . LYS A 1 205 ? 16.002 19.111 9.870 1.00 47.44 205 LYS A O 1
ATOM 1631 N N . ASP A 1 206 ? 15.894 16.877 9.797 1.00 51.31 206 ASP A N 1
ATOM 1632 C CA . ASP A 1 206 ? 15.197 16.858 8.523 1.00 51.31 206 ASP A CA 1
ATOM 1633 C C . ASP A 1 206 ? 13.852 16.158 8.729 1.00 51.31 206 ASP A C 1
ATOM 1635 O O . ASP A 1 206 ? 13.760 14.944 8.876 1.00 51.31 206 ASP A O 1
ATOM 1639 N N . ASN A 1 207 ? 12.812 16.995 8.735 1.00 48.59 207 ASN A N 1
ATOM 1640 C CA . ASN A 1 207 ? 11.393 16.665 8.611 1.00 48.59 207 ASN A CA 1
ATOM 1641 C C . ASN A 1 207 ? 10.711 16.102 9.865 1.00 48.59 207 ASN A C 1
ATOM 1643 O O . ASN A 1 207 ? 10.242 14.968 9.908 1.00 48.59 207 ASN A O 1
ATOM 1647 N N . GLU A 1 208 ? 10.505 16.989 10.847 1.00 45.12 208 GLU A N 1
ATOM 1648 C CA . GLU A 1 208 ? 9.318 16.907 11.701 1.00 45.12 208 GLU A CA 1
ATOM 1649 C C . GLU A 1 208 ? 8.074 16.880 10.802 1.00 45.12 208 GLU A C 1
ATOM 1651 O O . GLU A 1 208 ? 7.569 17.915 10.352 1.00 45.12 208 GLU A O 1
ATOM 1656 N N . ILE A 1 209 ? 7.562 15.676 10.553 1.00 51.38 209 ILE A N 1
ATOM 1657 C CA . ILE A 1 209 ? 6.179 15.467 10.156 1.00 51.38 209 ILE A CA 1
ATOM 1658 C C . ILE A 1 209 ? 5.351 16.091 11.280 1.00 51.38 209 ILE A C 1
ATOM 1660 O O . ILE A 1 209 ? 5.144 15.494 12.336 1.00 51.38 209 ILE A O 1
ATOM 1664 N N . LYS A 1 210 ? 4.898 17.333 11.080 1.00 45.09 210 LYS A N 1
ATOM 1665 C CA . LYS A 1 210 ? 3.860 17.959 11.901 1.00 45.09 210 LYS A CA 1
ATOM 1666 C C . LYS A 1 210 ? 2.559 17.209 11.639 1.00 45.09 210 LYS A C 1
ATOM 1668 O O . LYS A 1 210 ? 1.668 17.712 10.958 1.00 45.09 210 LYS A O 1
ATOM 1673 N N . GLN A 1 211 ? 2.459 15.986 12.155 1.00 51.53 211 GLN A N 1
ATOM 1674 C CA . GLN A 1 211 ? 1.189 15.300 12.277 1.00 51.53 211 GLN A CA 1
ATOM 1675 C C . GLN A 1 211 ? 0.275 16.229 13.073 1.00 51.53 211 GLN A C 1
ATOM 1677 O O . GLN A 1 211 ? 0.650 16.752 14.126 1.00 51.53 211 GLN A O 1
ATOM 1682 N N . ASN A 1 212 ? -0.908 16.492 12.527 1.00 47.28 212 ASN A N 1
ATOM 1683 C CA . ASN A 1 212 ? -1.938 17.338 13.117 1.00 47.28 212 ASN A CA 1
ATOM 1684 C C . ASN A 1 212 ? -2.552 16.674 14.369 1.00 47.28 212 ASN A C 1
ATOM 1686 O O . ASN A 1 212 ? -3.759 16.488 14.466 1.00 47.28 212 ASN A O 1
ATOM 1690 N N . PHE A 1 213 ? -1.731 16.390 15.382 1.00 53.59 213 PHE A N 1
ATOM 1691 C CA . PHE A 1 213 ? -2.104 15.812 16.679 1.00 53.59 213 PHE A CA 1
ATOM 1692 C C . PHE A 1 213 ? -3.027 16.720 17.513 1.00 53.59 213 PHE A C 1
ATOM 1694 O O . PHE A 1 213 ? -3.499 16.346 18.586 1.00 53.59 213 PHE A O 1
ATOM 1701 N N . LYS A 1 214 ? -3.299 17.946 17.043 1.00 55.28 214 LYS A N 1
ATOM 1702 C CA . LYS A 1 214 ? -4.189 18.892 17.727 1.00 55.28 214 LYS A CA 1
ATOM 1703 C C . LYS A 1 214 ? -5.656 18.451 17.725 1.00 55.28 214 LYS A C 1
ATOM 1705 O O . LYS A 1 214 ? -6.365 18.851 18.647 1.00 55.28 214 LYS A O 1
ATOM 1710 N N . SER A 1 215 ? -6.097 17.655 16.746 1.00 59.72 215 SER A N 1
ATOM 1711 C CA . SER A 1 215 ? -7.501 17.221 16.625 1.00 59.72 215 SER A CA 1
ATOM 1712 C C . SER A 1 215 ? -7.913 16.270 17.756 1.00 59.72 215 SER A C 1
ATOM 1714 O O . SER A 1 215 ? -8.929 16.485 18.416 1.00 59.72 215 SER A O 1
ATOM 1716 N N . ASP A 1 216 ? -7.080 15.281 18.077 1.00 69.94 216 ASP A N 1
ATOM 1717 C CA . ASP A 1 216 ? -7.478 14.240 19.032 1.00 69.94 216 ASP A CA 1
ATOM 1718 C C . ASP A 1 216 ? -7.422 14.728 20.480 1.00 69.94 216 ASP A C 1
ATOM 1720 O O . ASP A 1 216 ? -8.310 14.432 21.284 1.00 69.94 216 ASP A O 1
ATOM 1724 N N . LEU A 1 217 ? -6.455 15.593 20.807 1.00 76.56 217 LEU A N 1
ATOM 1725 C CA . LEU A 1 217 ? -6.387 16.219 22.128 1.00 76.56 217 LEU A CA 1
ATOM 1726 C C . LEU A 1 217 ? -7.610 17.112 22.398 1.00 76.56 217 LEU A C 1
ATOM 1728 O O . LEU A 1 217 ? -8.099 17.159 23.527 1.00 76.56 217 LEU A O 1
ATOM 1732 N N . THR A 1 218 ? -8.135 17.808 21.381 1.00 77.88 218 THR A N 1
ATOM 1733 C CA . THR A 1 218 ? -9.331 18.645 21.564 1.00 77.88 218 THR A CA 1
ATOM 1734 C C . THR A 1 218 ? -10.572 17.801 21.835 1.00 77.88 218 THR A C 1
ATOM 1736 O O . THR A 1 218 ? -11.344 18.148 22.728 1.00 77.88 218 THR A O 1
ATOM 1739 N N . ILE A 1 219 ? -10.738 16.670 21.144 1.00 78.00 219 ILE A N 1
ATOM 1740 C CA . ILE A 1 219 ? -11.858 15.746 21.375 1.00 78.00 219 ILE A CA 1
ATOM 1741 C C . ILE A 1 219 ? -11.798 15.168 22.796 1.00 78.00 219 ILE A C 1
ATOM 1743 O O . ILE A 1 219 ? -12.800 15.194 23.517 1.00 78.00 219 ILE A O 1
ATOM 1747 N N . VAL A 1 220 ? -10.618 14.732 23.248 1.00 80.69 220 VAL A N 1
ATOM 1748 C CA . VAL A 1 220 ? -10.424 14.219 24.615 1.00 80.69 220 VAL A CA 1
ATOM 1749 C C . VAL A 1 220 ? -10.746 15.289 25.666 1.00 80.69 220 VAL A C 1
ATOM 1751 O O . VAL A 1 220 ? -11.461 15.013 26.632 1.00 80.69 220 VAL A O 1
ATOM 1754 N N . LEU A 1 221 ? -10.293 16.533 25.470 1.00 81.88 221 LEU A N 1
ATOM 1755 C CA . LEU A 1 221 ? -10.587 17.642 26.386 1.00 81.88 221 LEU A CA 1
ATOM 1756 C C . LEU A 1 221 ? -12.084 17.990 26.435 1.00 81.88 221 LEU A C 1
ATOM 1758 O O . LEU A 1 221 ? -12.601 18.285 27.515 1.00 81.88 221 LEU A O 1
ATOM 1762 N N . ILE A 1 222 ? -12.799 17.908 25.308 1.00 83.00 222 ILE A N 1
ATOM 1763 C CA . ILE A 1 222 ? -14.257 18.109 25.259 1.00 83.00 222 ILE A CA 1
ATOM 1764 C C . ILE A 1 222 ? -14.975 17.023 26.070 1.00 83.00 222 ILE A C 1
ATOM 1766 O O . ILE A 1 222 ? -15.844 17.346 26.882 1.00 83.00 222 ILE A O 1
ATOM 1770 N N . ILE A 1 223 ? -14.585 15.753 25.916 1.00 83.81 223 ILE A N 1
ATOM 1771 C CA . ILE A 1 223 ? -15.170 14.631 26.670 1.00 83.81 223 ILE A CA 1
ATOM 1772 C C . ILE A 1 223 ? -14.952 14.819 28.179 1.00 83.81 223 ILE A C 1
ATOM 1774 O O . ILE A 1 223 ? -15.904 14.713 28.957 1.00 83.81 223 ILE A O 1
ATOM 1778 N N . ILE A 1 224 ? -13.730 15.168 28.600 1.00 86.50 224 ILE A N 1
ATOM 1779 C CA . ILE A 1 224 ? -13.415 15.460 30.010 1.00 86.50 224 ILE A CA 1
ATOM 1780 C C . ILE A 1 224 ? -14.267 16.632 30.525 1.00 86.50 224 ILE A C 1
ATOM 1782 O O . ILE A 1 224 ? -14.828 16.555 31.621 1.00 86.50 224 ILE A O 1
ATOM 1786 N N . GLY A 1 225 ? -14.422 17.692 29.726 1.00 89.56 225 GLY A N 1
ATOM 1787 C CA . GLY A 1 225 ? -15.256 18.848 30.059 1.00 89.56 225 GLY A CA 1
ATOM 1788 C C . GLY A 1 225 ? -16.727 18.486 30.287 1.00 89.56 225 GLY A C 1
ATOM 1789 O O . GLY A 1 225 ? -17.317 18.900 31.287 1.00 89.56 225 GLY A O 1
ATOM 1790 N N . VAL A 1 226 ? -17.315 17.658 29.418 1.00 89.31 226 VAL A N 1
ATOM 1791 C CA . VAL A 1 226 ? -18.705 17.188 29.562 1.00 89.31 226 VAL A CA 1
ATOM 1792 C C . VAL A 1 226 ? -18.875 16.356 30.836 1.00 89.31 226 VAL A C 1
ATOM 1794 O O . VAL A 1 226 ? -19.832 16.570 31.584 1.00 89.31 226 VAL A O 1
ATOM 1797 N N . ILE A 1 227 ? -17.928 15.460 31.138 1.00 87.50 227 ILE A N 1
ATOM 1798 C CA . ILE A 1 227 ? -17.950 14.657 32.370 1.00 87.50 227 ILE A CA 1
ATOM 1799 C C . ILE A 1 227 ? -17.915 15.570 33.606 1.00 87.50 227 ILE A C 1
ATOM 1801 O O . ILE A 1 227 ? -18.731 15.403 34.518 1.00 87.50 227 ILE A O 1
ATOM 1805 N N . LEU A 1 228 ? -17.040 16.582 33.624 1.00 89.88 228 LEU A N 1
ATOM 1806 C CA . LEU A 1 228 ? -16.960 17.545 34.725 1.00 89.88 228 LEU A CA 1
ATOM 1807 C C . LEU A 1 228 ? -18.275 18.317 34.908 1.00 89.88 228 LEU A C 1
ATOM 1809 O O . LEU A 1 228 ? -18.789 18.387 36.024 1.00 89.88 228 LEU A O 1
ATOM 1813 N N . ILE A 1 229 ? -18.889 18.812 33.832 1.00 90.19 229 ILE A N 1
ATOM 1814 C CA . ILE A 1 229 ? -20.174 19.529 33.907 1.00 90.19 229 ILE A CA 1
ATOM 1815 C C . ILE A 1 229 ? -21.278 18.632 34.487 1.00 90.19 229 ILE A C 1
ATOM 1817 O O . ILE A 1 229 ? -22.003 19.046 35.396 1.00 90.19 229 ILE A O 1
ATOM 1821 N N . VAL A 1 230 ? -21.383 17.382 34.026 1.00 91.62 230 VAL A N 1
ATOM 1822 C CA . VAL A 1 230 ? -22.383 16.424 34.530 1.00 91.62 230 VAL A CA 1
ATOM 1823 C C . VAL A 1 230 ? -22.162 16.123 36.017 1.00 91.62 230 VAL A C 1
ATOM 1825 O O . VAL A 1 230 ? -23.127 16.073 36.791 1.00 91.62 230 VAL A O 1
ATOM 1828 N N . THR A 1 231 ? -20.906 15.976 36.453 1.00 87.56 231 THR A N 1
ATOM 1829 C CA . THR A 1 231 ? -20.589 15.776 37.879 1.00 87.56 231 THR A CA 1
ATOM 1830 C C . THR A 1 231 ? -20.948 16.996 38.732 1.00 87.56 231 THR A C 1
ATOM 1832 O O . THR A 1 231 ? -21.543 16.840 39.798 1.00 87.56 231 THR A O 1
ATOM 1835 N N . ILE A 1 232 ? -20.703 18.219 38.250 1.00 92.56 232 ILE A N 1
ATOM 1836 C CA . ILE A 1 232 ? -21.075 19.451 38.963 1.00 92.56 232 ILE A CA 1
ATOM 1837 C C . ILE A 1 232 ? -22.600 19.561 39.103 1.00 92.56 232 ILE A C 1
ATOM 1839 O O . ILE A 1 232 ? -23.105 19.788 40.205 1.00 92.56 232 ILE A O 1
ATOM 1843 N N . ILE A 1 233 ? -23.355 19.344 38.019 1.00 92.06 233 ILE A N 1
ATOM 1844 C CA . ILE A 1 233 ? -24.826 19.410 38.035 1.00 92.06 233 ILE A CA 1
ATOM 1845 C C . ILE A 1 233 ? -25.408 18.383 39.014 1.00 92.06 233 ILE A C 1
ATOM 1847 O O . ILE A 1 233 ? -26.301 18.702 39.804 1.00 92.06 233 ILE A O 1
ATOM 1851 N N . THR A 1 234 ? -24.891 17.153 39.009 1.00 90.19 234 THR A N 1
ATOM 1852 C CA . THR A 1 234 ? -25.366 16.102 39.923 1.00 90.19 234 THR A CA 1
ATOM 1853 C C . THR A 1 234 ? -25.063 16.422 41.388 1.00 90.19 234 THR A C 1
ATOM 1855 O O . THR A 1 234 ? -25.930 16.198 42.240 1.00 90.19 234 THR A O 1
ATOM 1858 N N . VAL A 1 235 ? -23.904 17.015 41.694 1.00 92.44 235 VAL A N 1
ATOM 1859 C CA . VAL A 1 235 ? -23.574 17.505 43.044 1.00 92.44 235 VAL A CA 1
ATOM 1860 C C . VAL A 1 235 ? -24.516 18.634 43.473 1.00 92.44 235 VAL A C 1
ATOM 1862 O O . VAL A 1 235 ? -25.049 18.578 44.583 1.00 92.44 235 VAL A O 1
ATOM 1865 N N . LEU A 1 236 ? -24.796 19.611 42.603 1.00 90.56 236 LEU A N 1
ATOM 1866 C CA . LEU A 1 236 ? -25.704 20.731 42.898 1.00 90.56 236 LEU A CA 1
ATOM 1867 C C . LEU A 1 236 ? -27.148 20.280 43.169 1.00 90.56 236 LEU A C 1
ATOM 1869 O O . LEU A 1 236 ? -27.809 20.782 44.082 1.00 90.56 236 LEU A O 1
ATOM 1873 N N . ILE A 1 237 ? -27.653 19.308 42.406 1.00 91.00 237 ILE A N 1
ATOM 1874 C CA . ILE A 1 237 ? -28.983 18.725 42.645 1.00 91.00 237 ILE A CA 1
ATOM 1875 C C . ILE A 1 237 ? -29.010 18.007 44.001 1.00 91.00 237 ILE A C 1
ATOM 1877 O O . ILE A 1 237 ? -29.996 18.090 44.742 1.00 91.00 237 ILE A O 1
ATOM 1881 N N . TRP A 1 238 ? -27.925 17.312 44.351 1.00 89.81 238 TRP A N 1
ATOM 1882 C CA . TRP A 1 238 ? -27.830 16.577 45.607 1.00 89.81 238 TRP A CA 1
ATOM 1883 C C . TRP A 1 238 ? -27.765 17.504 46.829 1.00 89.81 238 TRP A C 1
ATOM 1885 O O . TRP A 1 238 ? -28.469 17.261 47.812 1.00 89.81 238 TRP A O 1
ATOM 1895 N N . THR A 1 239 ? -26.995 18.596 46.761 1.00 88.81 239 THR A N 1
ATOM 1896 C CA . THR A 1 239 ? -26.894 19.583 47.850 1.00 88.81 239 THR A CA 1
ATOM 1897 C C . THR A 1 239 ? -28.210 20.326 48.075 1.00 88.81 239 THR A C 1
ATOM 1899 O O . THR A 1 239 ? -28.654 20.421 49.220 1.00 88.81 239 THR A O 1
ATOM 1902 N N . ARG A 1 240 ? -28.911 20.751 47.010 1.00 88.81 240 ARG A N 1
ATOM 1903 C CA . ARG A 1 240 ? -30.255 21.355 47.133 1.00 88.81 240 ARG A CA 1
ATOM 1904 C C . ARG A 1 240 ? -31.249 20.428 47.829 1.00 88.81 240 ARG A C 1
ATOM 1906 O O . ARG A 1 240 ? -32.004 20.862 48.693 1.00 88.81 240 ARG A O 1
ATOM 1913 N N . LYS A 1 241 ? -31.227 19.136 47.495 1.00 87.00 241 LYS A N 1
ATOM 1914 C CA . LYS A 1 241 ? -32.126 18.147 48.103 1.00 87.00 241 LYS A CA 1
ATOM 1915 C C . LYS A 1 241 ? -31.825 17.894 49.583 1.00 87.00 241 LYS A C 1
ATOM 1917 O O . LYS A 1 241 ? -32.746 17.570 50.328 1.00 87.00 241 LYS A O 1
ATOM 1922 N N . LYS A 1 242 ? -30.561 18.015 50.003 1.00 87.88 242 LYS A N 1
ATOM 1923 C CA . LYS A 1 242 ? -30.156 17.858 51.407 1.00 87.88 242 LYS A CA 1
ATOM 1924 C C . LYS A 1 242 ? -30.628 19.029 52.273 1.00 87.88 242 LYS A C 1
ATOM 1926 O O . LYS A 1 242 ? -31.056 18.782 53.388 1.00 87.88 242 LYS A O 1
ATOM 1931 N N . ASN A 1 243 ? -30.598 20.252 51.744 1.00 83.62 243 ASN A N 1
ATOM 1932 C CA . ASN A 1 243 ? -30.984 21.462 52.482 1.00 83.62 243 ASN A CA 1
ATOM 1933 C C . ASN A 1 243 ? -32.502 21.724 52.510 1.00 83.62 243 ASN A C 1
ATOM 1935 O O . ASN A 1 243 ? -32.954 22.598 53.236 1.00 83.62 243 ASN A O 1
ATOM 1939 N N . SER A 1 244 ? -33.292 20.998 51.711 1.00 78.06 244 SER A N 1
ATOM 1940 C CA . SER A 1 244 ? -34.762 21.096 51.691 1.00 78.06 244 SER A CA 1
ATOM 1941 C C . SER A 1 244 ? -35.451 20.177 52.719 1.00 78.06 244 SER A C 1
ATOM 1943 O O . SER A 1 244 ? -36.666 19.982 52.646 1.00 78.06 244 SER A O 1
ATOM 1945 N N . LYS A 1 245 ? -34.689 19.560 53.623 1.00 66.06 245 LYS A N 1
ATOM 1946 C CA . LYS A 1 245 ? -35.169 18.733 54.734 1.00 66.06 245 LYS A CA 1
ATOM 1947 C C . LYS A 1 245 ? -34.658 19.305 56.040 1.00 66.06 245 LYS A C 1
ATOM 1949 O O . LYS A 1 245 ? -35.415 19.187 57.022 1.00 66.06 245 LYS A O 1
#

Foldseek 3Di:
DDPDPDPVVVVVVVVVVVVVVVVVPPWAFKWWKWKWKDALNAIDTPAIDIDGDDADPDADPDAQKKKFFAFPVRDTPDIHHDYLDPDPPPPPDDDPVVVSHDIGMDIHTGGDDPGTQWMWMARPVVRDTRDIGGLNCCAVLPLDADPRGECVSHVSNHVDPDDDDDDDPDDPDDDPDLDLDAPLDDDPVRPRRPNVPDDPDDDPPPDPPPPVPVVVVVVVVVVVVVVVVVVVVVVVVVVVVVVVD

Sequence (245 aa):
MRLKKMKHKKIIGLITILLLFTVVSAFDQKVFQLSLVYDKGIITNEGLLTVPGVADDKVNNFGMYRIEFISIDGTVRYENKFDFFKRVPFAEYEDERTYAQQTAPLELILPYYEDIAAINIYEEKTNQNVLSIPLGSVCNQNHVCEDEENEINCPSDCTQRQSISERVKGDENVVLSCSSKADGVCIPSCANDPDCKKDETRIPKDNEIKQNFKSDLTIVLIIIGVILIVTIITVLIWTRKKNSK

Radius of gyration: 28.15 Å; chains: 1; bounding box: 85×48×78 Å

Secondary structure (DSSP, 8-state):
-------HHHHHHHHHHHHHHHHHTTS--EEEEEEEEEETTEEEEEEEEEEE-----------SEEEEEEETTS-EEEEEEE-SS---TT-TT--GGGGGG--EEEEEEEE--TTEEEEEEEETTTTEEEEEEE-TTS--SSSS--TT--TTT-TTTSS--SS-----SSSS-------SS--S---TT-TT-SGGGS-TT-----------THHHHHHHHHHHHHHHHHHHHHHHHHHHHHHT-

pLDDT: mean 76.43, std 17.54, range [38.84, 98.25]